Protein AF-A0A938HHA3-F1 (afdb_monomer_lite)

Radius of gyration: 19.37 Å; chains: 1; bounding box: 40×64×48 Å

Foldseek 3Di:
DVVVVVVVVVVVVVVVVPPPQDWDKDKWKADPNHTFDQDPQETEAALAKMKIKMKTALDQWKKKAKALDCQQQVCLVVQHQPPVLCQVVQEDDDDWQLVVLEDEHDDSNHIHIFGDDVVVDPTTRFHPDWDDDPRMIITMRIHQWYQYPVVRDIGGSVNDQGKMKMKIWDWDDDSVVSPTGTDDIRIHTYHYDD

Sequence (194 aa):
MILRTLYKIILSMLLLAHLAYGQSYHISFTQNGEVVKIENSVVRLKKEPFVIHVTLGSLDGVFVNCTFDSVVYNGALQRNLPDFQTTGWKVSVETEFNKDNELLIQDQESYCYWFYDPKDYDWHRFDANVYVSGSQVKASKTVRQFFDLILNETRPLQAINEPVYLTFFSISGSFKDESAKLAQVEAYRLIFED

Secondary structure (DSSP, 8-state):
-HHHHHHHHHHHHHHHTT----SEEEEEEEETTEEEPEETTEEEEESS-EEEEEEEES-SEEEEEEES-HHHHHHHHTT--TTGGGGGG-EEPPPGGGTT-EEEE--SS-EEEEE--TTT-S--SS-S--EEETTEEEEEEEESEEEETTTTEEEEGGG--SPEEEEEEEEES-TTTT--EEEEEEEEEEEEE-

Structure (mmCIF, N/CA/C/O backbone):
data_AF-A0A938HHA3-F1
#
_entry.id   AF-A0A938HHA3-F1
#
loop_
_atom_site.group_PDB
_atom_site.id
_atom_site.type_symbol
_atom_site.label_atom_id
_atom_site.label_alt_id
_atom_site.label_comp_id
_atom_site.label_asym_id
_atom_site.label_entity_id
_atom_site.label_seq_id
_atom_site.pdbx_PDB_ins_code
_atom_site.Cartn_x
_atom_site.Cartn_y
_atom_site.Cartn_z
_atom_site.occupancy
_atom_site.B_iso_or_equiv
_atom_site.auth_seq_id
_atom_site.auth_comp_id
_atom_site.auth_asym_id
_atom_site.auth_atom_id
_atom_site.pdbx_PDB_model_num
ATOM 1 N N . MET A 1 1 ? 5.779 -46.848 -32.520 1.00 60.25 1 MET A N 1
ATOM 2 C CA . MET A 1 1 ? 6.877 -45.865 -32.338 1.00 60.25 1 MET A CA 1
ATOM 3 C C . MET A 1 1 ? 6.366 -44.480 -31.922 1.00 60.25 1 MET A C 1
ATOM 5 O O . MET A 1 1 ? 6.928 -43.905 -31.005 1.00 60.25 1 MET A O 1
ATOM 9 N N . ILE A 1 2 ? 5.258 -44.001 -32.501 1.00 62.78 2 ILE A N 1
ATOM 10 C CA . ILE A 1 2 ? 4.660 -42.668 -32.265 1.00 62.78 2 ILE A CA 1
ATOM 11 C C . ILE A 1 2 ? 4.231 -42.417 -30.801 1.00 62.78 2 ILE A C 1
ATOM 13 O O . ILE A 1 2 ? 4.501 -41.351 -30.257 1.00 62.78 2 ILE A O 1
ATOM 17 N N . LEU A 1 3 ? 3.655 -43.415 -30.117 1.00 56.34 3 LEU A N 1
ATOM 18 C CA . LEU A 1 3 ? 3.149 -43.262 -28.741 1.00 56.34 3 LEU A CA 1
ATOM 19 C C . LEU A 1 3 ? 4.257 -43.006 -27.694 1.00 56.34 3 LEU A C 1
ATOM 21 O O . LEU A 1 3 ? 4.060 -42.258 -26.741 1.00 56.34 3 LEU A O 1
ATOM 25 N N . ARG A 1 4 ? 5.455 -43.575 -27.899 1.00 60.66 4 ARG A N 1
ATOM 26 C CA . ARG A 1 4 ? 6.628 -43.352 -27.030 1.00 60.66 4 ARG A CA 1
ATOM 27 C C . ARG A 1 4 ? 7.216 -41.952 -27.199 1.00 60.66 4 ARG A C 1
ATOM 29 O O . ARG A 1 4 ? 7.718 -41.389 -26.232 1.00 60.66 4 ARG A O 1
ATOM 36 N N . THR A 1 5 ? 7.156 -41.398 -28.407 1.00 66.19 5 THR A N 1
ATOM 37 C CA . THR A 1 5 ? 7.602 -40.029 -28.689 1.00 66.19 5 THR A CA 1
ATOM 38 C C . THR A 1 5 ? 6.618 -39.013 -28.108 1.00 66.19 5 THR A C 1
ATOM 40 O O . THR A 1 5 ? 7.045 -38.056 -27.472 1.00 66.19 5 THR A O 1
ATOM 43 N N . LEU A 1 6 ? 5.310 -39.276 -28.216 1.00 65.94 6 LEU A N 1
ATOM 44 C CA . LEU A 1 6 ? 4.256 -38.425 -27.654 1.00 65.94 6 LEU A CA 1
ATOM 45 C C . LEU A 1 6 ? 4.319 -38.355 -26.117 1.00 65.94 6 LEU A C 1
ATOM 47 O O . LEU A 1 6 ? 4.246 -37.269 -25.552 1.00 65.94 6 LEU A O 1
ATOM 51 N N . TYR A 1 7 ? 4.551 -39.488 -25.441 1.00 70.19 7 TYR A N 1
ATOM 52 C CA . TYR A 1 7 ? 4.715 -39.531 -23.981 1.00 70.19 7 TYR A CA 1
ATOM 53 C C . TYR A 1 7 ? 5.931 -38.724 -23.497 1.00 70.19 7 TYR A C 1
ATOM 55 O O . TYR A 1 7 ? 5.844 -38.009 -22.504 1.00 70.19 7 TYR A O 1
ATOM 63 N N . LYS A 1 8 ? 7.057 -38.782 -24.223 1.00 63.22 8 LYS A N 1
ATOM 64 C CA . LYS A 1 8 ? 8.257 -37.991 -23.900 1.00 63.22 8 LYS A CA 1
ATOM 65 C C . LYS A 1 8 ? 8.038 -36.489 -24.090 1.00 63.22 8 LYS A C 1
ATOM 67 O O . LYS A 1 8 ? 8.552 -35.711 -23.295 1.00 63.22 8 LYS A O 1
ATOM 72 N N . ILE A 1 9 ? 7.264 -36.093 -25.102 1.00 68.00 9 ILE A N 1
ATOM 73 C CA . ILE A 1 9 ? 6.896 -34.690 -25.343 1.00 68.00 9 ILE A CA 1
ATOM 74 C C . ILE A 1 9 ? 5.963 -34.180 -24.234 1.00 68.00 9 ILE A C 1
ATOM 76 O O . ILE A 1 9 ? 6.202 -33.109 -23.689 1.00 68.00 9 ILE A O 1
ATOM 80 N N . ILE A 1 10 ? 4.952 -34.961 -23.841 1.00 68.00 10 ILE A N 1
ATOM 81 C CA . ILE A 1 10 ? 4.033 -34.601 -22.748 1.00 68.00 10 ILE A CA 1
ATOM 82 C C . ILE A 1 10 ? 4.789 -34.488 -21.415 1.00 68.00 10 ILE A C 1
ATOM 84 O O . ILE A 1 10 ? 4.633 -33.496 -20.710 1.00 68.00 10 ILE A O 1
ATOM 88 N N . LEU A 1 11 ? 5.669 -35.445 -21.102 1.00 60.44 11 LEU A N 1
ATOM 89 C CA . LEU A 1 11 ? 6.498 -35.409 -19.892 1.00 60.44 11 LEU A CA 1
ATOM 90 C C . LEU A 1 11 ? 7.464 -34.208 -19.892 1.00 60.44 11 LEU A C 1
ATOM 92 O O . LEU A 1 11 ? 7.656 -33.576 -18.859 1.00 60.44 11 LEU A O 1
ATOM 96 N N . SER A 1 12 ? 8.016 -33.849 -21.057 1.00 59.06 12 SER A N 1
ATOM 97 C CA . SER A 1 12 ? 8.832 -32.644 -21.249 1.00 59.06 12 SER A CA 1
ATOM 98 C C . SER A 1 12 ? 8.034 -31.352 -21.037 1.00 59.06 12 SER A C 1
ATOM 100 O O . SER A 1 12 ? 8.548 -30.443 -20.390 1.00 59.06 12 SER A O 1
ATOM 102 N N . MET A 1 13 ? 6.791 -31.262 -21.520 1.00 59.28 13 MET A N 1
ATOM 103 C CA . MET A 1 13 ? 5.939 -30.086 -21.290 1.00 59.28 13 MET A CA 1
ATOM 104 C C . MET A 1 13 ? 5.481 -29.966 -19.828 1.00 59.28 13 MET A C 1
ATOM 106 O O . MET A 1 13 ? 5.428 -28.858 -19.301 1.00 59.28 13 MET A O 1
ATOM 110 N N . LEU A 1 14 ? 5.221 -31.087 -19.143 1.00 55.59 14 LEU A N 1
ATOM 111 C CA . LEU A 1 14 ? 4.906 -31.112 -17.706 1.00 55.59 14 LEU A CA 1
ATOM 112 C C . LEU A 1 14 ? 6.095 -30.683 -16.829 1.00 55.59 14 LEU A C 1
ATOM 114 O O . LEU A 1 14 ? 5.890 -30.023 -15.816 1.00 55.59 14 LEU A O 1
ATOM 118 N N . LEU A 1 15 ? 7.334 -30.985 -17.233 1.00 52.59 15 LEU A N 1
ATOM 119 C CA . LEU A 1 15 ? 8.547 -30.501 -16.557 1.00 52.59 15 LEU A CA 1
ATOM 120 C C . LEU A 1 15 ? 8.822 -29.004 -16.798 1.00 52.59 15 LEU A C 1
ATOM 122 O O . LEU A 1 15 ? 9.373 -28.350 -15.916 1.00 52.59 15 LEU A O 1
ATOM 126 N N . LEU A 1 16 ? 8.410 -28.441 -17.942 1.00 50.62 16 LEU A N 1
ATOM 127 C CA . LEU A 1 16 ? 8.510 -26.995 -18.205 1.00 50.62 16 LEU A CA 1
ATOM 128 C C . LEU A 1 16 ? 7.437 -26.165 -17.481 1.00 50.62 16 LEU A C 1
ATOM 130 O O . LEU A 1 16 ? 7.681 -25.000 -17.173 1.00 50.62 16 LEU A O 1
ATOM 134 N N . ALA A 1 17 ? 6.275 -26.746 -17.172 1.00 48.12 17 ALA A N 1
ATOM 135 C CA . ALA A 1 17 ? 5.188 -26.045 -16.483 1.00 48.12 17 ALA A CA 1
ATOM 136 C C . ALA A 1 17 ? 5.509 -25.688 -15.015 1.00 48.12 17 ALA A C 1
ATOM 138 O O . ALA A 1 17 ? 4.823 -24.859 -14.423 1.00 48.12 17 ALA A O 1
ATOM 139 N N . HIS A 1 18 ? 6.559 -26.275 -14.429 1.00 44.78 18 HIS A N 1
ATOM 140 C CA . HIS A 1 18 ? 6.919 -26.088 -13.020 1.00 44.78 18 HIS A CA 1
ATOM 141 C C . HIS A 1 18 ? 7.927 -24.958 -12.735 1.00 44.78 18 HIS A C 1
ATOM 143 O O . HIS A 1 18 ? 8.299 -24.780 -11.578 1.00 44.78 18 HIS A O 1
ATOM 149 N N . LEU A 1 19 ? 8.372 -24.181 -13.733 1.00 45.47 19 LEU A N 1
ATOM 150 C CA . LEU A 1 19 ? 9.483 -23.225 -13.547 1.00 45.47 19 LEU A CA 1
ATOM 151 C C . LEU A 1 19 ? 9.180 -21.758 -13.875 1.00 45.47 19 LEU A C 1
ATOM 153 O O . LEU A 1 19 ? 10.079 -20.926 -13.795 1.00 45.47 19 LEU A O 1
ATOM 157 N N . ALA A 1 20 ? 7.933 -21.398 -14.172 1.00 46.69 20 ALA A N 1
ATOM 158 C CA . ALA A 1 20 ? 7.552 -19.997 -14.348 1.00 46.69 20 ALA A CA 1
ATOM 159 C C . ALA A 1 20 ? 6.933 -19.412 -13.065 1.00 46.69 20 ALA A C 1
ATOM 161 O O . ALA A 1 20 ? 5.821 -18.891 -13.091 1.00 46.69 20 ALA A O 1
ATOM 162 N N . TYR A 1 21 ? 7.641 -19.483 -11.931 1.00 54.72 21 TYR A N 1
ATOM 163 C CA . TYR A 1 21 ? 7.341 -18.578 -10.817 1.00 54.72 21 TYR A CA 1
ATOM 164 C C . TYR A 1 21 ? 7.908 -17.203 -11.176 1.00 54.72 21 TYR A C 1
ATOM 166 O O . TYR A 1 21 ? 9.062 -16.894 -10.883 1.00 54.72 21 TYR A O 1
ATOM 174 N N . GLY A 1 22 ? 7.112 -16.410 -11.895 1.00 69.19 22 GLY A N 1
ATOM 175 C CA . GLY A 1 22 ? 7.417 -15.000 -12.125 1.00 69.19 22 GLY A CA 1
ATOM 176 C C . GLY A 1 22 ? 7.485 -14.235 -10.801 1.00 69.19 22 GLY A C 1
ATOM 177 O O . GLY A 1 22 ? 6.852 -14.625 -9.820 1.00 69.19 22 GLY A O 1
ATOM 178 N N . GLN A 1 23 ? 8.261 -13.152 -10.777 1.00 88.38 23 GLN A N 1
ATOM 179 C CA . GLN A 1 23 ? 8.261 -12.220 -9.653 1.00 88.38 23 GLN A CA 1
ATOM 180 C C . GLN A 1 23 ? 6.890 -11.550 -9.551 1.00 88.38 23 GLN A C 1
ATOM 182 O O . GLN A 1 23 ? 6.407 -10.979 -10.530 1.00 88.38 23 GLN A O 1
ATOM 187 N N . SER A 1 24 ? 6.263 -11.622 -8.382 1.00 94.69 24 SER A N 1
ATOM 188 C CA . SER A 1 24 ? 4.935 -11.046 -8.156 1.00 94.69 24 SER A CA 1
ATOM 189 C C . SER A 1 24 ? 4.705 -10.764 -6.683 1.00 94.69 24 SER A C 1
ATOM 191 O O . SER A 1 24 ? 5.343 -11.381 -5.830 1.00 94.69 24 SER A O 1
ATOM 193 N N . TYR A 1 25 ? 3.743 -9.908 -6.374 1.00 97.31 25 TYR A N 1
ATOM 194 C CA . TYR A 1 25 ? 3.193 -9.795 -5.029 1.00 97.31 25 TYR A CA 1
ATOM 195 C C . TYR A 1 25 ? 1.671 -9.969 -5.041 1.00 97.31 25 TYR A C 1
ATOM 197 O O . TYR A 1 25 ? 1.066 -10.126 -6.097 1.00 97.31 25 TYR A O 1
ATOM 205 N N . HIS A 1 26 ? 1.053 -10.001 -3.868 1.00 97.62 26 HIS A N 1
ATOM 206 C CA . HIS A 1 26 ? -0.396 -9.954 -3.726 1.00 97.62 26 HIS A CA 1
ATOM 207 C C . HIS A 1 26 ? -0.771 -9.235 -2.437 1.00 97.62 26 HIS A C 1
ATOM 209 O O . HIS A 1 26 ? -0.173 -9.512 -1.389 1.00 97.62 26 HIS A O 1
ATOM 215 N N . ILE A 1 27 ? -1.770 -8.356 -2.519 1.00 98.56 27 ILE A N 1
ATOM 216 C CA . ILE A 1 27 ? -2.317 -7.628 -1.379 1.00 98.56 27 ILE A CA 1
ATOM 217 C C . ILE A 1 27 ? -3.718 -8.138 -1.047 1.00 98.56 27 ILE A C 1
ATOM 219 O O . ILE A 1 27 ? -4.572 -8.305 -1.917 1.00 98.56 27 ILE A O 1
ATOM 223 N N . SER A 1 28 ? -3.970 -8.353 0.240 1.00 98.62 28 SER A N 1
ATOM 224 C CA . SER A 1 28 ? -5.313 -8.622 0.754 1.00 98.62 28 SER A CA 1
ATOM 225 C C . SER A 1 28 ? -5.518 -7.935 2.099 1.00 98.62 28 SER A C 1
ATOM 227 O O . SER A 1 28 ? -4.561 -7.506 2.740 1.00 98.62 28 SER A O 1
ATOM 229 N N . PHE A 1 29 ? -6.769 -7.803 2.524 1.00 98.81 29 PHE A N 1
ATOM 230 C CA . PHE A 1 29 ? -7.126 -7.073 3.733 1.00 98.81 29 PHE A CA 1
ATOM 231 C C . PHE A 1 29 ? -7.939 -7.976 4.651 1.00 98.81 29 PHE A C 1
ATOM 233 O O . PHE A 1 29 ? -8.795 -8.732 4.188 1.00 98.81 29 PHE A O 1
ATOM 240 N N . THR A 1 30 ? -7.702 -7.876 5.954 1.00 98.75 30 THR A N 1
ATOM 241 C CA . THR A 1 30 ? -8.593 -8.464 6.959 1.00 98.75 30 THR A CA 1
ATOM 242 C C . THR A 1 30 ? -8.963 -7.443 8.016 1.00 98.75 30 THR A C 1
ATOM 244 O O . THR A 1 30 ? -8.132 -6.617 8.395 1.00 98.75 30 THR A O 1
ATOM 247 N N . GLN A 1 31 ? -10.171 -7.545 8.554 1.00 98.19 31 GLN A N 1
ATOM 248 C CA . GLN A 1 31 ? -10.633 -6.744 9.681 1.00 98.19 31 GLN A CA 1
ATOM 249 C C . GLN A 1 31 ? -11.444 -7.645 10.609 1.00 98.19 31 GLN A C 1
ATOM 251 O O . GLN A 1 31 ? -12.235 -8.461 10.143 1.00 98.19 31 GLN A O 1
ATOM 256 N N . ASN A 1 32 ? -11.200 -7.559 11.920 1.00 96.50 32 ASN A N 1
ATOM 257 C CA . ASN A 1 32 ? -11.849 -8.416 12.923 1.00 96.50 32 ASN A CA 1
ATOM 258 C C . ASN A 1 32 ? -11.738 -9.931 12.637 1.00 96.50 32 ASN A C 1
ATOM 260 O O . ASN A 1 32 ? -12.629 -10.705 12.967 1.00 96.50 32 ASN A O 1
ATOM 264 N N . GLY A 1 33 ? -10.627 -10.356 12.025 1.00 96.25 33 GLY A N 1
ATOM 265 C CA . GLY A 1 33 ? -10.366 -11.757 11.676 1.00 96.25 33 GLY A CA 1
ATOM 266 C C . GLY A 1 33 ? -11.025 -12.239 10.378 1.00 96.25 33 GLY A C 1
ATOM 267 O O . GLY A 1 33 ? -10.769 -13.368 9.965 1.00 96.25 33 GLY A O 1
ATOM 268 N N . GLU A 1 34 ? -11.816 -11.402 9.707 1.00 97.94 34 GLU A N 1
ATOM 269 C CA . GLU A 1 34 ? -12.482 -11.737 8.447 1.00 97.94 34 GLU A CA 1
ATOM 270 C C . GLU A 1 34 ? -11.778 -11.097 7.250 1.00 97.94 34 GLU A C 1
ATOM 272 O O . GLU A 1 34 ? -11.216 -10.006 7.349 1.00 97.94 34 GLU A O 1
ATOM 277 N N . VAL A 1 35 ? -11.814 -11.775 6.099 1.00 98.19 35 VAL A N 1
ATOM 278 C CA . VAL A 1 35 ? -11.296 -11.235 4.835 1.00 98.19 35 VAL A CA 1
ATOM 279 C C . VAL A 1 35 ? -12.217 -10.126 4.343 1.00 98.19 35 VAL A C 1
ATOM 281 O O . VAL A 1 35 ? -13.412 -10.339 4.145 1.00 98.19 35 VAL A O 1
ATOM 284 N N . VAL A 1 36 ? -11.644 -8.953 4.087 1.00 98.44 36 VAL A N 1
ATOM 285 C CA . VAL A 1 36 ? -12.363 -7.817 3.514 1.00 98.44 36 VAL A CA 1
ATOM 286 C C . VAL A 1 36 ? -12.377 -7.965 1.998 1.00 98.44 36 VAL A C 1
ATOM 288 O O . VAL A 1 36 ? -11.338 -8.127 1.354 1.00 98.44 36 VAL A O 1
ATOM 291 N N . LYS A 1 37 ? -13.574 -7.918 1.414 1.00 97.81 37 LYS A N 1
ATOM 292 C CA . LYS A 1 37 ? -13.750 -8.040 -0.032 1.00 97.81 37 LYS A CA 1
ATOM 293 C C . LYS A 1 37 ? -13.240 -6.787 -0.744 1.00 97.81 37 LYS A C 1
ATOM 295 O O . LYS A 1 37 ? -13.511 -5.665 -0.325 1.00 97.81 37 LYS A O 1
ATOM 300 N N . ILE A 1 38 ? -12.560 -7.005 -1.864 1.00 98.19 38 ILE A N 1
ATOM 301 C CA . ILE A 1 38 ? -12.114 -5.951 -2.773 1.00 98.19 38 ILE A CA 1
ATOM 302 C C . ILE A 1 38 ? -13.052 -5.945 -3.981 1.00 98.19 38 ILE A C 1
ATOM 304 O O . ILE A 1 38 ? -13.157 -6.945 -4.693 1.00 98.19 38 ILE A O 1
ATOM 308 N N . GLU A 1 39 ? -13.736 -4.830 -4.223 1.00 97.62 39 GLU A N 1
ATOM 309 C CA . GLU A 1 39 ? -14.679 -4.681 -5.337 1.00 97.62 39 GLU A CA 1
ATOM 310 C C . GLU A 1 39 ? -14.290 -3.478 -6.189 1.00 97.62 39 GLU A C 1
ATOM 312 O O . GLU A 1 39 ? -14.330 -2.347 -5.717 1.00 97.62 39 GLU A O 1
ATOM 317 N N . ASN A 1 40 ? -13.913 -3.704 -7.452 1.00 95.81 40 ASN A N 1
ATOM 318 C CA . ASN A 1 40 ? -13.476 -2.638 -8.365 1.00 95.81 40 ASN A CA 1
ATOM 319 C C . ASN A 1 40 ? -12.405 -1.725 -7.732 1.00 95.81 40 ASN A C 1
ATOM 321 O O . ASN A 1 40 ? -12.538 -0.501 -7.748 1.00 95.81 40 ASN A O 1
ATOM 325 N N . SER A 1 41 ? -11.378 -2.329 -7.120 1.00 96.81 41 SER A N 1
ATOM 326 C CA . SER A 1 41 ? -10.316 -1.621 -6.386 1.00 96.81 41 SER A CA 1
ATOM 327 C C . SER A 1 41 ? -10.793 -0.802 -5.179 1.00 96.81 41 SER A C 1
ATOM 329 O O . SER A 1 41 ? -10.047 0.031 -4.675 1.00 96.81 41 SER A O 1
ATOM 331 N N . VAL A 1 42 ? -12.013 -1.018 -4.687 1.00 98.44 42 VAL A N 1
ATOM 332 C CA . VAL A 1 42 ? -12.522 -0.400 -3.459 1.00 98.44 42 VAL A CA 1
ATOM 333 C C . VAL A 1 42 ? -12.461 -1.406 -2.320 1.00 98.44 42 VAL A C 1
ATOM 335 O O . VAL A 1 42 ? -12.887 -2.552 -2.473 1.00 98.44 42 VAL A O 1
ATOM 338 N N . VAL A 1 43 ? -11.960 -0.952 -1.175 1.00 98.62 43 VAL A N 1
ATOM 339 C CA . VAL A 1 43 ? -11.929 -1.705 0.081 1.00 98.62 43 VAL A CA 1
ATOM 340 C C . VAL A 1 43 ? -12.729 -0.904 1.098 1.00 98.62 43 VAL A C 1
ATOM 342 O O . VAL A 1 43 ? -12.372 0.230 1.411 1.00 98.62 43 VAL A O 1
ATOM 345 N N . ARG A 1 44 ? -13.841 -1.464 1.575 1.00 98.56 44 ARG A N 1
ATOM 346 C CA . ARG A 1 44 ? -14.669 -0.834 2.610 1.00 98.56 44 ARG A CA 1
ATOM 347 C C . ARG A 1 44 ? -14.281 -1.410 3.960 1.00 98.56 44 ARG A C 1
ATOM 349 O O . ARG A 1 44 ? -14.316 -2.625 4.140 1.00 98.56 44 ARG A O 1
ATOM 356 N N . LEU A 1 45 ? -13.869 -0.540 4.867 1.00 98.44 45 LEU A N 1
ATOM 357 C CA . LEU A 1 45 ? -13.382 -0.881 6.195 1.00 98.44 45 LEU A CA 1
ATOM 358 C C . LEU A 1 45 ? -14.235 -0.146 7.217 1.00 98.44 45 LEU A C 1
ATOM 360 O O . LEU A 1 45 ? -14.593 1.009 7.007 1.00 98.44 45 LEU A O 1
ATOM 364 N N . LYS A 1 46 ? -14.501 -0.772 8.358 1.00 98.19 46 LYS A N 1
ATOM 365 C CA . LYS A 1 46 ? -14.954 -0.027 9.533 1.00 98.19 46 LYS A CA 1
ATOM 366 C C . LYS A 1 46 ? -13.846 0.906 10.003 1.00 98.19 46 LYS A C 1
ATOM 368 O O . LYS A 1 46 ? -12.665 0.621 9.773 1.00 98.19 46 LYS A O 1
ATOM 373 N N . LYS A 1 47 ? -14.196 1.960 10.737 1.00 97.81 47 LYS A N 1
ATOM 374 C CA . LYS A 1 47 ? -13.252 2.827 11.473 1.00 97.81 47 LYS A CA 1
ATOM 375 C C . LYS A 1 47 ? -12.627 2.120 12.690 1.00 97.81 47 LYS A C 1
ATOM 377 O O . LYS A 1 47 ? -12.635 2.619 13.815 1.00 97.81 47 LYS A O 1
ATOM 382 N N . GLU A 1 48 ? -12.069 0.941 12.453 1.00 97.81 48 GLU A N 1
ATOM 383 C CA . GLU A 1 48 ? -11.466 0.018 13.411 1.00 97.81 48 GLU A CA 1
ATOM 384 C C . GLU A 1 48 ? -10.157 -0.541 12.834 1.00 97.81 48 GLU A C 1
ATOM 386 O O . GLU A 1 48 ? -9.993 -0.565 11.609 1.00 97.81 48 GLU A O 1
ATOM 391 N N . PRO A 1 49 ? -9.226 -1.026 13.677 1.00 98.56 49 PRO A N 1
ATOM 392 C CA . PRO A 1 49 ? -7.974 -1.595 13.201 1.00 98.56 49 PRO A CA 1
ATOM 393 C C . PRO A 1 49 ? -8.167 -2.664 12.126 1.00 98.56 49 PRO A C 1
ATOM 395 O O . PRO A 1 49 ? -9.024 -3.539 12.249 1.00 98.56 49 PRO A O 1
ATOM 398 N N . PHE A 1 50 ? -7.334 -2.621 11.094 1.00 98.75 50 PHE A N 1
ATOM 399 C CA . PHE A 1 50 ? -7.330 -3.587 10.000 1.00 98.75 50 PHE A CA 1
ATOM 400 C C . PHE A 1 50 ? -5.906 -4.074 9.736 1.00 98.75 50 PHE A C 1
ATOM 402 O O . PHE A 1 50 ? -4.934 -3.530 10.259 1.00 98.75 50 PHE A O 1
ATOM 409 N N . VAL A 1 51 ? -5.778 -5.130 8.941 1.00 98.81 51 VAL A N 1
ATOM 410 C CA . VAL A 1 51 ? -4.487 -5.722 8.589 1.00 98.81 51 VAL A CA 1
ATOM 411 C C . VAL A 1 51 ? -4.369 -5.784 7.079 1.00 98.81 51 VAL A C 1
ATOM 413 O O . VAL A 1 51 ? -5.273 -6.280 6.402 1.00 98.81 51 VAL A O 1
ATOM 416 N N . ILE A 1 52 ? -3.242 -5.299 6.569 1.00 98.81 52 ILE A N 1
ATOM 417 C CA . ILE A 1 52 ? -2.836 -5.454 5.176 1.00 98.81 52 ILE A CA 1
ATOM 418 C C . ILE A 1 52 ? -1.921 -6.670 5.111 1.00 98.81 52 ILE A C 1
ATOM 420 O O . ILE A 1 52 ? -0.853 -6.679 5.717 1.00 98.81 52 ILE A O 1
ATOM 424 N N . HIS A 1 53 ? -2.326 -7.701 4.385 1.00 98.56 53 HIS A N 1
ATOM 425 C CA . HIS A 1 53 ? -1.498 -8.874 4.133 1.00 98.56 53 HIS A CA 1
ATOM 426 C C . HIS A 1 53 ? -0.765 -8.700 2.817 1.00 98.56 53 HIS A C 1
ATOM 428 O O . HIS A 1 53 ? -1.377 -8.377 1.798 1.00 98.56 53 HIS A O 1
ATOM 434 N N . VAL A 1 54 ? 0.534 -8.973 2.840 1.00 98.38 54 VAL A N 1
ATOM 435 C CA . VAL A 1 54 ? 1.420 -8.876 1.686 1.00 98.38 54 VAL A CA 1
ATOM 436 C C . VAL A 1 54 ? 2.064 -10.233 1.464 1.00 98.38 54 VAL A C 1
ATOM 438 O O . VAL A 1 54 ? 2.776 -10.757 2.321 1.00 98.38 54 VAL A O 1
ATOM 441 N N . THR A 1 55 ? 1.807 -10.821 0.301 1.00 97.69 55 THR A N 1
ATOM 442 C CA . THR A 1 55 ? 2.544 -12.000 -0.159 1.00 97.69 55 THR A CA 1
ATOM 443 C C . THR A 1 55 ? 3.554 -11.558 -1.201 1.00 97.69 5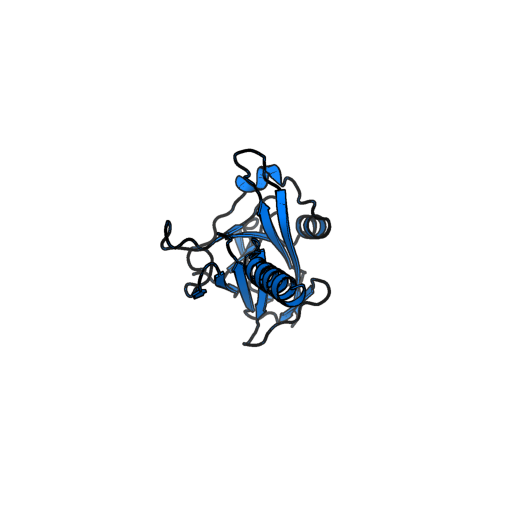5 THR A C 1
ATOM 445 O O . THR A 1 55 ? 3.152 -11.055 -2.242 1.00 97.69 55 THR A O 1
ATOM 448 N N . LEU A 1 56 ? 4.842 -11.761 -0.950 1.00 96.44 56 LEU A N 1
ATOM 449 C CA . LEU A 1 56 ? 5.917 -11.545 -1.915 1.00 96.44 56 LEU A CA 1
ATOM 450 C C . LEU A 1 56 ? 6.329 -12.900 -2.494 1.00 96.44 56 LEU A C 1
ATOM 452 O O . LEU A 1 56 ? 6.602 -13.841 -1.751 1.00 96.44 56 LEU A O 1
ATOM 456 N N . GLY A 1 57 ? 6.353 -13.021 -3.817 1.00 94.62 57 GLY A N 1
ATOM 457 C CA . GLY A 1 57 ? 6.828 -14.198 -4.538 1.00 94.62 57 GLY A CA 1
ATOM 458 C C . GLY A 1 57 ? 8.085 -13.853 -5.319 1.00 94.62 57 GLY A C 1
ATOM 459 O O . GLY A 1 57 ? 8.002 -13.179 -6.345 1.00 94.62 57 GLY A O 1
ATOM 460 N N . SER A 1 58 ? 9.241 -14.316 -4.839 1.00 90.94 58 SER A N 1
ATOM 461 C CA . SER A 1 58 ? 10.552 -14.049 -5.453 1.00 90.94 58 SER A CA 1
ATOM 462 C C . SER A 1 58 ? 10.866 -12.547 -5.628 1.00 90.94 58 SER A C 1
ATOM 464 O O . SER A 1 58 ? 11.596 -12.169 -6.546 1.00 90.94 58 SER A O 1
ATOM 466 N N . LEU A 1 59 ? 10.292 -11.702 -4.763 1.00 92.31 59 LEU A N 1
ATOM 467 C CA . LEU A 1 59 ? 10.533 -10.262 -4.653 1.00 92.31 59 LEU A CA 1
ATOM 468 C C . LEU A 1 59 ? 11.079 -9.953 -3.261 1.00 92.31 59 LEU A C 1
ATOM 470 O O . LEU A 1 59 ? 10.557 -10.481 -2.279 1.00 92.31 59 LEU A O 1
ATOM 474 N N . ASP A 1 60 ? 12.044 -9.041 -3.185 1.00 90.88 60 ASP A N 1
ATOM 475 C CA . ASP A 1 60 ? 12.585 -8.577 -1.901 1.00 90.88 60 ASP A CA 1
ATOM 476 C C . ASP A 1 60 ? 11.617 -7.611 -1.203 1.00 90.88 60 ASP A C 1
ATOM 478 O O . ASP A 1 60 ? 11.620 -7.490 0.019 1.00 90.88 60 ASP A O 1
ATOM 482 N N . GLY A 1 61 ? 10.753 -6.935 -1.966 1.00 94.06 61 GLY A N 1
ATOM 483 C CA . GLY A 1 61 ? 9.786 -5.985 -1.435 1.00 94.06 61 GLY A CA 1
ATOM 484 C C . GLY A 1 61 ? 8.875 -5.359 -2.486 1.00 94.06 61 GLY A C 1
ATOM 485 O O . GLY A 1 61 ? 8.865 -5.742 -3.659 1.00 94.06 61 GLY A O 1
ATOM 486 N N . VAL A 1 62 ? 8.086 -4.390 -2.032 1.00 96.31 62 VAL A N 1
ATOM 487 C CA . VAL A 1 62 ? 7.100 -3.649 -2.824 1.00 96.31 62 VAL A CA 1
ATOM 488 C C . VAL A 1 62 ? 7.128 -2.169 -2.439 1.00 96.31 62 VAL A C 1
ATOM 490 O O . VAL A 1 62 ? 7.266 -1.825 -1.263 1.00 96.31 62 VAL A O 1
ATOM 493 N N . PHE A 1 63 ? 7.014 -1.286 -3.430 1.00 97.06 63 PHE A N 1
ATOM 494 C CA . PHE A 1 63 ? 6.836 0.144 -3.195 1.00 97.06 63 PHE A CA 1
ATOM 495 C C . PHE A 1 63 ? 5.386 0.432 -2.834 1.00 97.06 63 PHE A C 1
ATOM 497 O O . PHE A 1 63 ? 4.476 -0.138 -3.437 1.00 97.06 63 PHE A O 1
ATOM 504 N N . VAL A 1 64 ? 5.181 1.332 -1.880 1.00 97.56 64 VAL A N 1
ATOM 505 C CA . VAL A 1 64 ? 3.867 1.694 -1.351 1.00 97.56 64 VAL A CA 1
ATOM 506 C C . VAL A 1 64 ? 3.730 3.206 -1.347 1.00 97.56 64 VAL A C 1
ATOM 508 O O . VAL A 1 64 ? 4.648 3.896 -0.927 1.00 97.56 64 VAL A O 1
ATOM 511 N N . ASN A 1 65 ? 2.597 3.726 -1.797 1.00 97.38 65 ASN A N 1
ATOM 512 C CA . ASN A 1 65 ? 2.193 5.107 -1.557 1.00 97.38 65 ASN A CA 1
ATOM 513 C C . ASN A 1 65 ? 0.803 5.095 -0.935 1.00 97.38 65 ASN A C 1
ATOM 515 O O . ASN A 1 65 ? -0.080 4.368 -1.395 1.00 97.38 65 ASN A O 1
ATOM 519 N N . CYS A 1 66 ? 0.623 5.880 0.116 1.00 97.75 66 CYS A N 1
ATOM 520 C CA . CYS A 1 66 ? -0.641 6.014 0.817 1.00 97.75 66 CYS A CA 1
ATOM 521 C C . CYS A 1 66 ? -0.912 7.498 1.033 1.00 97.75 66 CYS A C 1
ATOM 523 O O . CYS A 1 66 ? -0.087 8.202 1.609 1.00 97.75 66 CYS A O 1
ATOM 525 N N . THR A 1 67 ? -2.032 7.996 0.524 1.00 97.38 67 THR A N 1
ATOM 526 C CA . THR A 1 67 ? -2.315 9.434 0.493 1.00 97.38 67 THR A CA 1
ATOM 527 C C . THR A 1 67 ? -3.819 9.703 0.428 1.00 97.38 67 THR A C 1
ATOM 529 O O . THR A 1 67 ? -4.603 8.827 0.061 1.00 97.38 67 THR A O 1
ATOM 532 N N . PHE A 1 68 ? -4.241 10.920 0.764 1.00 97.06 68 PHE A N 1
ATOM 533 C CA . PHE A 1 68 ? -5.609 11.388 0.508 1.00 97.06 68 PHE A CA 1
ATOM 534 C C . PHE A 1 68 ? -5.797 11.880 -0.938 1.00 97.06 68 PHE A C 1
ATOM 536 O O . PHE A 1 68 ? -6.924 12.032 -1.407 1.00 97.06 68 PHE A O 1
ATOM 543 N N . ASP A 1 69 ? -4.706 12.086 -1.682 1.00 96.44 69 ASP A N 1
ATOM 544 C CA . ASP A 1 69 ? -4.756 12.543 -3.068 1.00 96.44 69 ASP A CA 1
ATOM 545 C C . ASP A 1 69 ? -4.863 11.381 -4.075 1.00 96.44 69 ASP A C 1
ATOM 547 O O . ASP A 1 69 ? -4.109 10.414 -4.059 1.00 96.44 69 ASP A O 1
ATOM 551 N N . SER A 1 70 ? -5.787 11.482 -5.028 1.00 96.88 70 SER A N 1
ATOM 552 C CA . SER A 1 70 ? -5.998 10.430 -6.026 1.00 96.88 70 SER A CA 1
ATOM 553 C C . SER A 1 70 ? -4.950 10.358 -7.151 1.00 96.88 70 SER A C 1
ATOM 555 O O . SER A 1 70 ? -5.021 9.425 -7.952 1.00 96.88 70 SER A O 1
ATOM 557 N N . VAL A 1 71 ? -4.003 11.300 -7.275 1.00 97.31 71 VAL A N 1
ATOM 558 C CA . VAL A 1 71 ? -3.077 11.386 -8.427 1.00 97.31 71 VAL A CA 1
ATOM 559 C C . VAL A 1 71 ? -2.264 10.105 -8.625 1.00 97.31 71 VAL A C 1
ATOM 561 O O . VAL A 1 71 ? -2.305 9.530 -9.716 1.00 97.31 71 VAL A O 1
ATOM 564 N N . VAL A 1 72 ? -1.573 9.616 -7.589 1.00 96.94 72 VAL A N 1
ATOM 565 C CA . VAL A 1 72 ? -0.742 8.399 -7.693 1.00 96.94 72 VAL A CA 1
ATOM 566 C C . VAL A 1 72 ? -1.611 7.179 -7.994 1.00 96.94 72 VAL A C 1
ATOM 568 O O . VAL A 1 72 ? -1.277 6.390 -8.874 1.00 96.94 72 VAL A O 1
ATOM 571 N N . TYR A 1 73 ? -2.771 7.068 -7.343 1.00 97.94 73 TYR A N 1
ATOM 572 C CA . TYR A 1 73 ? -3.748 6.002 -7.584 1.00 97.94 73 TYR A CA 1
ATOM 573 C C . TYR A 1 73 ? -4.269 5.989 -9.026 1.00 97.94 73 TYR A C 1
ATOM 575 O O . TYR A 1 73 ? -4.266 4.948 -9.682 1.00 97.94 73 TYR A O 1
ATOM 583 N N . ASN A 1 74 ? -4.670 7.141 -9.563 1.00 97.50 74 ASN A N 1
ATOM 584 C CA . ASN A 1 74 ? -5.149 7.248 -10.940 1.00 97.50 74 ASN A CA 1
ATOM 585 C C . ASN A 1 74 ? -4.027 6.944 -11.942 1.00 97.50 74 ASN A C 1
ATOM 587 O O . ASN A 1 74 ? -4.259 6.242 -12.929 1.00 97.50 74 ASN A O 1
ATOM 591 N N . GLY A 1 75 ? -2.808 7.416 -11.666 1.00 96.81 75 GLY A N 1
ATOM 592 C CA . GLY A 1 75 ? -1.617 7.067 -12.437 1.00 96.81 75 GLY A CA 1
ATOM 593 C C . GLY A 1 75 ? -1.349 5.562 -12.424 1.00 96.81 75 GLY A C 1
ATOM 594 O O . GLY A 1 75 ? -1.131 4.957 -13.471 1.00 96.81 75 GLY A O 1
ATOM 595 N N . ALA A 1 76 ? -1.466 4.920 -11.262 1.00 96.31 76 ALA A N 1
ATOM 596 C CA . ALA A 1 76 ? -1.296 3.481 -11.086 1.00 96.31 76 ALA A CA 1
ATOM 597 C C . ALA A 1 76 ? -2.303 2.667 -11.912 1.00 96.31 76 ALA A C 1
ATOM 599 O O . ALA A 1 76 ? -1.905 1.744 -12.629 1.00 96.31 76 ALA A O 1
ATOM 600 N N . LEU A 1 77 ? -3.586 3.052 -11.898 1.00 94.94 77 LEU A N 1
ATOM 601 C CA . LEU A 1 77 ? -4.627 2.429 -12.727 1.00 94.94 77 LEU A CA 1
ATOM 602 C C . LEU A 1 77 ? -4.321 2.523 -14.231 1.00 94.94 77 LEU A C 1
ATOM 604 O O . LEU A 1 77 ? -4.695 1.637 -14.997 1.00 94.94 77 LEU A O 1
ATOM 608 N N . GLN A 1 78 ? -3.613 3.572 -14.650 1.00 96.19 78 GLN A N 1
ATOM 609 C CA . GLN A 1 78 ? -3.176 3.786 -16.032 1.00 96.19 78 GLN A CA 1
ATOM 610 C C . GLN A 1 78 ? -1.758 3.262 -16.309 1.00 96.19 78 GLN A C 1
ATOM 612 O O . GLN A 1 78 ? -1.259 3.408 -17.424 1.00 96.19 78 GLN A O 1
ATOM 617 N N . ARG A 1 79 ? -1.101 2.651 -15.313 1.00 95.38 79 ARG A N 1
ATOM 618 C CA . ARG A 1 79 ? 0.314 2.238 -15.352 1.00 95.38 79 ARG A CA 1
ATOM 619 C C . ARG A 1 79 ? 1.275 3.376 -15.720 1.00 95.38 79 ARG A C 1
ATOM 621 O O . ARG A 1 79 ? 2.303 3.146 -16.354 1.00 95.38 79 ARG A O 1
ATOM 628 N N . ASN A 1 80 ? 0.943 4.590 -15.303 1.00 94.75 80 ASN A N 1
ATOM 629 C CA . ASN A 1 80 ? 1.705 5.809 -15.520 1.00 94.75 80 ASN A CA 1
ATOM 630 C C . ASN A 1 80 ? 1.859 6.555 -14.189 1.00 94.75 80 ASN A C 1
ATOM 632 O O . ASN A 1 80 ? 1.072 7.444 -13.867 1.00 94.75 80 ASN A O 1
ATOM 636 N N . LEU A 1 81 ? 2.836 6.134 -13.385 1.00 93.88 81 LEU A N 1
ATOM 637 C CA . LEU A 1 81 ? 3.121 6.763 -12.097 1.00 93.88 81 LEU A CA 1
ATOM 638 C C . LEU A 1 81 ? 3.870 8.091 -12.304 1.00 93.88 81 LEU A C 1
ATOM 640 O O . LEU A 1 81 ? 4.804 8.129 -13.114 1.00 93.88 81 LEU A O 1
ATOM 644 N N . PRO A 1 82 ? 3.497 9.163 -11.581 1.00 89.12 82 PRO A N 1
ATOM 645 C CA . PRO A 1 82 ? 4.194 10.441 -11.665 1.00 89.12 82 PRO A CA 1
ATOM 646 C C . PRO A 1 82 ? 5.652 10.286 -11.221 1.00 89.12 82 PRO A C 1
ATOM 648 O O . PRO A 1 82 ? 5.943 9.580 -10.256 1.00 89.12 82 PRO A O 1
ATOM 651 N N . ASP A 1 83 ? 6.567 10.921 -11.957 1.00 87.25 83 ASP A N 1
ATOM 652 C CA . ASP A 1 83 ? 8.010 10.938 -11.686 1.00 87.25 83 ASP A CA 1
ATOM 653 C C . ASP A 1 83 ? 8.657 9.564 -11.429 1.00 87.25 83 ASP A C 1
ATOM 655 O O . ASP A 1 83 ? 9.681 9.476 -10.745 1.00 87.25 83 ASP A O 1
ATOM 659 N N . PHE A 1 84 ? 8.099 8.493 -12.007 1.00 91.56 84 PHE A N 1
ATOM 660 C CA . PHE A 1 84 ? 8.464 7.102 -11.717 1.00 91.56 84 PHE A CA 1
ATOM 661 C C . PHE A 1 84 ? 9.977 6.836 -11.688 1.00 91.56 84 PHE A C 1
ATOM 663 O O . PHE A 1 84 ? 10.471 6.180 -10.778 1.00 91.56 84 PHE A O 1
ATOM 670 N N . GLN A 1 85 ? 10.743 7.370 -12.645 1.00 88.69 85 GLN A N 1
ATOM 671 C CA . GLN A 1 85 ? 12.193 7.123 -12.722 1.00 88.69 85 GLN A CA 1
ATOM 672 C C . GLN A 1 85 ? 12.978 7.676 -11.523 1.00 88.69 85 GLN A C 1
ATOM 674 O O . GLN A 1 85 ? 14.093 7.239 -11.254 1.00 88.69 85 GLN A O 1
ATOM 679 N N . THR A 1 86 ? 12.395 8.609 -10.772 1.00 87.50 86 THR A N 1
ATOM 680 C CA . THR A 1 86 ? 1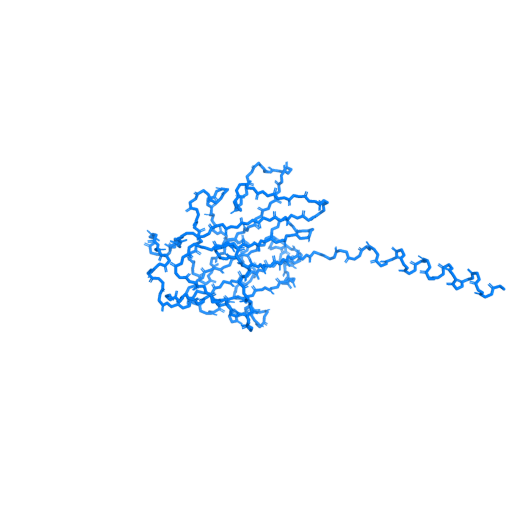3.021 9.211 -9.591 1.00 87.50 86 THR A CA 1
ATOM 681 C C . THR A 1 86 ? 12.554 8.593 -8.276 1.00 87.50 86 THR A C 1
ATOM 683 O O . THR A 1 86 ? 13.123 8.917 -7.235 1.00 87.50 86 THR A O 1
ATOM 686 N N . THR A 1 87 ? 11.580 7.674 -8.294 1.00 86.81 87 THR A N 1
ATOM 687 C CA . THR A 1 87 ? 10.981 7.100 -7.078 1.00 86.81 87 THR A CA 1
ATOM 688 C C . THR A 1 87 ? 12.011 6.463 -6.143 1.00 86.81 87 THR A C 1
ATOM 690 O O . THR A 1 87 ? 11.877 6.580 -4.927 1.00 86.81 87 THR A O 1
ATOM 693 N N . GLY A 1 88 ? 13.083 5.864 -6.674 1.00 81.50 88 GLY A N 1
ATOM 694 C CA . GLY A 1 88 ? 14.155 5.287 -5.853 1.00 81.50 88 GLY A CA 1
ATOM 695 C C . GLY A 1 88 ? 14.801 6.270 -4.862 1.00 81.50 88 GLY A C 1
ATOM 696 O O . GLY A 1 88 ? 15.295 5.841 -3.823 1.00 81.50 88 GLY A O 1
ATOM 697 N N . TRP A 1 89 ? 14.757 7.576 -5.140 1.00 82.31 89 TRP A N 1
ATOM 698 C CA . TRP A 1 89 ? 15.300 8.634 -4.276 1.00 82.31 89 TRP A CA 1
ATOM 699 C C . TRP A 1 89 ? 14.275 9.224 -3.302 1.00 82.31 89 TRP A C 1
ATOM 701 O O . TRP A 1 89 ? 14.647 10.005 -2.430 1.00 82.31 89 TRP A O 1
ATOM 711 N N . LYS A 1 90 ? 12.996 8.866 -3.446 1.00 84.31 90 LYS A N 1
ATOM 712 C CA . LYS A 1 90 ? 11.871 9.462 -2.714 1.00 84.31 90 LYS A CA 1
ATOM 713 C C . LYS A 1 90 ? 11.273 8.498 -1.678 1.00 84.31 90 LYS A C 1
ATOM 715 O O . LYS A 1 90 ? 10.076 8.526 -1.403 1.00 84.31 90 LYS A O 1
ATOM 720 N N . VAL A 1 91 ? 12.097 7.601 -1.128 1.00 84.81 91 VAL A N 1
ATOM 721 C CA . VAL A 1 91 ? 11.636 6.570 -0.188 1.00 84.81 91 VAL A CA 1
ATOM 722 C C . VAL A 1 91 ? 11.673 7.081 1.257 1.00 84.81 91 VAL A C 1
ATOM 724 O O . VAL A 1 91 ? 12.744 7.312 1.815 1.00 84.81 91 VAL A O 1
ATOM 727 N N . SER A 1 92 ? 10.503 7.226 1.877 1.00 83.62 92 SER A N 1
ATOM 7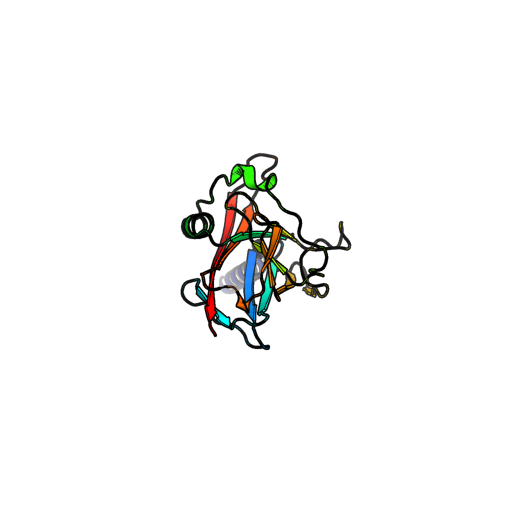28 C CA . SER A 1 92 ? 10.329 7.470 3.309 1.00 83.62 92 SER A CA 1
ATOM 729 C C . SER A 1 92 ? 10.591 6.206 4.131 1.00 83.62 92 SER A C 1
ATOM 731 O O . SER A 1 92 ? 10.381 5.074 3.684 1.00 83.62 92 SER A O 1
ATOM 733 N N . VAL A 1 93 ? 11.020 6.408 5.375 1.00 80.12 93 VAL A N 1
ATOM 734 C CA . VAL A 1 93 ? 11.373 5.336 6.306 1.00 80.12 93 VAL A CA 1
ATOM 735 C C . VAL A 1 93 ? 10.248 5.136 7.316 1.00 80.12 93 VAL A C 1
ATOM 737 O O . VAL A 1 93 ? 9.964 6.026 8.105 1.00 80.12 93 VAL A O 1
ATOM 740 N N . GLU A 1 94 ? 9.643 3.951 7.308 1.00 85.50 94 GLU A N 1
ATOM 741 C CA . GLU A 1 94 ? 8.742 3.494 8.372 1.00 85.50 94 GLU A CA 1
ATOM 742 C C . GLU A 1 94 ? 9.512 2.801 9.497 1.00 85.50 94 GLU A C 1
ATOM 744 O O . GLU A 1 94 ? 10.572 2.214 9.260 1.00 85.50 94 GLU A O 1
ATOM 749 N N . THR A 1 95 ? 8.960 2.793 10.709 1.00 85.62 95 THR A N 1
ATOM 750 C CA . THR A 1 95 ? 9.537 2.057 11.839 1.00 85.62 95 THR A CA 1
ATOM 751 C C . THR A 1 95 ? 9.688 0.565 11.521 1.00 85.62 95 THR A C 1
ATOM 753 O O . THR A 1 95 ? 8.863 -0.060 10.850 1.00 85.62 95 THR A O 1
ATOM 756 N N . GLU A 1 96 ? 10.782 -0.024 11.997 1.00 91.56 96 GLU A N 1
ATOM 757 C CA . GLU A 1 96 ? 11.004 -1.469 11.933 1.00 91.56 96 GLU A CA 1
ATOM 758 C C . GLU A 1 96 ? 9.903 -2.258 12.661 1.00 91.56 96 GLU A C 1
ATOM 760 O O . GLU A 1 96 ? 9.336 -1.813 13.662 1.00 91.56 96 GLU A O 1
ATOM 765 N N . PHE A 1 97 ? 9.612 -3.455 12.159 1.00 94.62 97 PHE A N 1
ATOM 766 C CA . PHE A 1 97 ? 8.645 -4.408 12.710 1.00 94.62 97 PHE A CA 1
ATOM 767 C C . PHE A 1 97 ? 7.221 -3.864 12.895 1.00 94.62 97 PHE A C 1
ATOM 769 O O . PHE A 1 97 ? 6.446 -4.433 13.666 1.00 94.62 97 PHE A O 1
ATOM 776 N N . ASN A 1 98 ? 6.894 -2.749 12.229 1.00 96.25 98 ASN A N 1
ATOM 777 C CA . ASN A 1 98 ? 5.627 -2.040 12.375 1.00 96.25 98 ASN A CA 1
ATOM 778 C C . ASN A 1 98 ? 5.258 -1.753 13.850 1.00 96.25 98 ASN A C 1
ATOM 780 O O . ASN A 1 98 ? 4.096 -1.863 14.240 1.00 96.25 98 ASN A O 1
ATOM 784 N N . LYS A 1 99 ? 6.247 -1.409 14.693 1.00 95.94 99 LYS A N 1
ATOM 785 C CA . LYS A 1 99 ? 6.065 -1.226 16.151 1.00 95.94 99 LYS A CA 1
ATOM 786 C C . LYS A 1 99 ? 4.942 -0.247 16.513 1.00 95.94 99 LYS A C 1
ATOM 788 O O . LYS A 1 99 ? 4.217 -0.484 17.479 1.00 95.94 99 LYS A O 1
ATOM 793 N N . ASP A 1 100 ? 4.762 0.792 15.705 1.00 96.12 100 ASP A N 1
ATOM 794 C CA . ASP A 1 100 ? 3.772 1.847 15.939 1.00 96.12 100 ASP A CA 1
ATOM 795 C C . ASP A 1 100 ? 2.371 1.496 15.400 1.00 96.12 100 ASP A C 1
ATOM 797 O O . ASP A 1 100 ? 1.402 2.198 15.684 1.00 96.12 100 ASP A O 1
ATOM 801 N N . ASN A 1 101 ? 2.227 0.368 14.686 1.00 97.31 101 ASN A N 1
ATOM 802 C CA . ASN A 1 101 ? 0.988 -0.071 14.029 1.00 97.31 101 ASN A CA 1
ATOM 803 C C . ASN A 1 101 ? 0.340 1.035 13.184 1.00 97.31 101 ASN A C 1
ATOM 805 O O . ASN A 1 101 ? -0.872 1.274 13.262 1.00 97.31 101 ASN A O 1
ATOM 809 N N . GLU A 1 102 ? 1.158 1.731 12.404 1.00 96.31 102 GLU A N 1
ATOM 810 C CA . GLU A 1 102 ? 0.741 2.876 11.609 1.00 96.31 102 GLU A CA 1
ATOM 811 C C . GLU A 1 102 ? 0.932 2.639 10.116 1.00 96.31 102 GLU A C 1
ATOM 813 O O . GLU A 1 102 ? 1.756 1.831 9.679 1.00 96.31 102 GLU A O 1
ATOM 818 N N . LEU A 1 103 ? 0.148 3.369 9.333 1.00 97.31 103 LEU A N 1
ATOM 819 C CA . LEU A 1 103 ? 0.352 3.526 7.904 1.00 97.31 103 LEU A CA 1
ATOM 820 C C . LEU A 1 103 ? 0.646 5.000 7.629 1.00 97.31 103 LEU A C 1
ATOM 822 O O . LEU A 1 103 ? -0.127 5.870 8.041 1.00 97.31 103 LEU A O 1
ATOM 826 N N . LEU A 1 104 ? 1.762 5.288 6.961 1.00 97.31 104 LEU A N 1
ATOM 827 C CA . LEU A 1 104 ? 2.127 6.670 6.664 1.00 97.31 104 LEU A CA 1
ATOM 828 C C . LEU A 1 104 ? 1.189 7.253 5.606 1.00 97.31 104 LEU A C 1
ATOM 830 O O . LEU A 1 104 ? 0.960 6.633 4.573 1.00 97.31 104 LEU A O 1
ATOM 834 N N . ILE A 1 105 ? 0.669 8.451 5.851 1.00 97.31 105 ILE A N 1
ATOM 835 C CA . ILE A 1 105 ? 0.065 9.299 4.826 1.00 97.31 105 ILE A CA 1
ATOM 836 C C . ILE A 1 105 ? 1.166 10.210 4.293 1.00 97.31 105 ILE A C 1
ATOM 838 O O . ILE A 1 105 ? 1.847 10.900 5.053 1.00 97.31 105 ILE A O 1
ATOM 842 N N . GLN A 1 106 ? 1.344 10.184 2.981 1.00 94.31 106 GLN A N 1
ATOM 843 C CA . GLN A 1 106 ? 2.436 10.823 2.264 1.00 94.31 106 GLN A CA 1
ATOM 844 C C . GLN A 1 106 ? 1.884 11.763 1.184 1.00 94.31 106 GLN A C 1
ATOM 846 O O . GLN A 1 106 ? 0.696 11.725 0.838 1.00 94.31 106 GLN A O 1
ATOM 851 N N . ASP A 1 107 ? 2.755 12.599 0.625 1.00 93.19 107 ASP A N 1
ATOM 852 C CA . ASP A 1 107 ? 2.446 13.335 -0.598 1.00 93.19 107 ASP A CA 1
ATOM 853 C C . ASP A 1 107 ? 2.504 12.420 -1.841 1.00 93.19 107 ASP A C 1
ATOM 855 O O . ASP A 1 107 ? 2.671 11.201 -1.757 1.00 93.19 107 ASP A O 1
ATOM 859 N N . GLN A 1 108 ? 2.319 13.013 -3.019 1.00 90.06 108 GLN A N 1
ATOM 860 C CA . GLN A 1 108 ? 2.318 12.293 -4.297 1.00 90.06 108 GLN A CA 1
ATOM 861 C C . GLN A 1 108 ? 3.727 11.889 -4.762 1.00 90.06 108 GLN A C 1
ATOM 863 O O . GLN A 1 108 ? 3.875 11.150 -5.737 1.00 90.06 108 GLN A O 1
ATOM 868 N N . GLU A 1 109 ? 4.762 12.408 -4.105 1.00 87.81 109 GLU A N 1
ATOM 869 C CA . GLU A 1 109 ? 6.152 12.232 -4.503 1.00 87.81 109 GLU A CA 1
ATOM 870 C C . GLU A 1 109 ? 6.870 11.194 -3.641 1.00 87.81 109 GLU A C 1
ATOM 872 O O . GLU A 1 109 ? 7.844 10.597 -4.094 1.00 87.81 109 GLU A O 1
ATOM 877 N N . SER A 1 110 ? 6.375 10.937 -2.437 1.00 91.31 110 SER A N 1
ATOM 878 C CA . SER A 1 110 ? 7.001 10.062 -1.456 1.00 91.31 110 SER A CA 1
ATOM 879 C C . SER A 1 110 ? 6.418 8.650 -1.482 1.00 91.31 110 SER A C 1
ATOM 881 O O . SER A 1 110 ? 5.220 8.445 -1.671 1.00 91.31 110 SER A O 1
ATOM 883 N N . TYR A 1 111 ? 7.275 7.658 -1.260 1.00 94.62 111 TYR A N 1
ATOM 884 C CA . TYR A 1 111 ? 6.905 6.243 -1.246 1.00 94.62 111 TYR A CA 1
ATOM 885 C C . TYR A 1 111 ? 7.534 5.549 -0.042 1.00 94.62 111 TYR A C 1
ATOM 887 O O . TYR A 1 111 ? 8.582 5.954 0.435 1.00 94.62 111 TYR A O 1
ATOM 895 N N . CYS A 1 112 ? 6.948 4.476 0.458 1.00 95.12 112 CYS A N 1
ATOM 896 C CA . CYS A 1 112 ? 7.622 3.525 1.336 1.00 95.12 112 CYS A CA 1
ATOM 897 C C . CYS A 1 112 ? 8.108 2.324 0.524 1.00 95.12 112 CYS A C 1
ATOM 899 O O . CYS A 1 112 ? 7.572 2.017 -0.541 1.00 95.12 112 CYS A O 1
ATOM 901 N N . TYR A 1 113 ? 9.107 1.611 1.041 1.00 94.75 113 TYR A N 1
ATOM 902 C CA . TYR A 1 113 ? 9.496 0.306 0.515 1.00 94.75 113 TYR A CA 1
ATOM 903 C C . TYR A 1 113 ? 9.311 -0.748 1.602 1.00 94.75 113 TYR A C 1
ATOM 905 O O . TYR A 1 113 ? 10.020 -0.748 2.613 1.00 94.75 113 TYR A O 1
ATOM 913 N N . TRP A 1 114 ? 8.319 -1.616 1.419 1.00 95.69 114 TRP A N 1
ATOM 914 C CA . TRP A 1 114 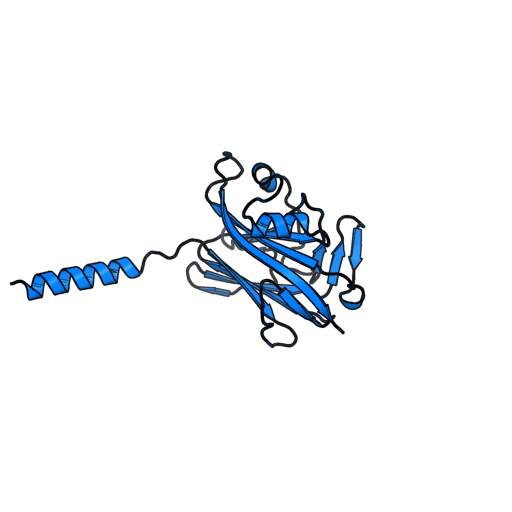? 8.033 -2.714 2.335 1.00 95.69 114 TRP A CA 1
ATOM 915 C C . TRP A 1 114 ? 8.741 -3.962 1.852 1.00 95.69 114 TRP A C 1
ATOM 917 O O . TRP A 1 114 ? 8.376 -4.534 0.827 1.00 95.69 114 TRP A O 1
ATOM 927 N N . PHE A 1 115 ? 9.762 -4.366 2.594 1.00 93.31 115 PHE A N 1
ATOM 928 C CA . PHE A 1 115 ? 10.677 -5.416 2.181 1.00 93.31 115 PHE A CA 1
ATOM 929 C C . PHE A 1 115 ? 10.894 -6.441 3.283 1.00 93.31 115 PHE A C 1
ATOM 931 O O . PHE A 1 115 ? 10.615 -6.177 4.455 1.00 93.31 115 PHE A O 1
ATOM 938 N N . TYR A 1 116 ? 11.404 -7.600 2.886 1.00 90.94 116 TYR A N 1
ATOM 939 C CA . TYR A 1 116 ? 11.863 -8.647 3.779 1.00 90.94 116 TYR A CA 1
ATOM 940 C C . TYR A 1 116 ? 13.111 -9.303 3.190 1.00 90.94 116 TYR A C 1
ATOM 942 O O . TYR A 1 116 ? 13.030 -9.989 2.173 1.00 90.94 116 TYR A O 1
ATOM 950 N N . ASP A 1 117 ? 14.250 -9.116 3.852 1.00 83.06 117 ASP A N 1
ATOM 951 C CA . ASP A 1 117 ? 15.507 -9.759 3.480 1.00 83.06 117 ASP A CA 1
ATOM 952 C C . ASP A 1 117 ? 16.260 -10.208 4.742 1.00 83.06 117 ASP A C 1
ATOM 954 O O . ASP A 1 117 ? 17.016 -9.429 5.318 1.00 83.06 117 ASP A O 1
ATOM 958 N N . PRO A 1 118 ? 16.063 -11.465 5.179 1.00 74.94 118 PRO A N 1
ATOM 959 C CA . PRO A 1 118 ? 16.646 -11.979 6.411 1.00 74.94 118 PRO A CA 1
ATOM 960 C C . PRO A 1 118 ? 18.135 -12.324 6.270 1.00 74.94 118 PRO A C 1
ATOM 962 O O . PRO A 1 118 ? 18.749 -12.747 7.249 1.00 74.94 118 PRO A O 1
ATOM 965 N N . LYS A 1 119 ? 18.710 -12.252 5.058 1.00 80.00 119 LYS A N 1
ATOM 966 C CA . LYS A 1 119 ? 20.138 -12.528 4.850 1.00 80.00 119 LYS A CA 1
ATOM 967 C C . LYS A 1 119 ? 20.973 -11.311 5.204 1.00 80.00 119 LYS A C 1
ATOM 969 O O . LYS A 1 119 ? 21.989 -11.462 5.879 1.00 80.00 119 LYS A O 1
ATOM 974 N N . ASP A 1 120 ? 20.519 -10.145 4.758 1.00 79.12 120 ASP A N 1
ATOM 975 C CA . ASP A 1 120 ? 21.253 -8.892 4.902 1.00 79.12 120 ASP A CA 1
ATOM 976 C C . ASP A 1 120 ? 20.717 -8.026 6.055 1.00 79.12 120 ASP A C 1
ATOM 978 O O . ASP A 1 120 ? 21.464 -7.213 6.606 1.00 79.12 120 ASP A O 1
ATOM 982 N N . TYR A 1 121 ? 19.462 -8.231 6.478 1.00 76.50 121 TYR A N 1
ATOM 983 C CA . TYR A 1 121 ? 18.820 -7.465 7.547 1.00 76.50 121 TYR A CA 1
ATOM 984 C C . TYR A 1 121 ? 18.092 -8.371 8.544 1.00 76.50 121 TYR A C 1
ATOM 986 O O . TYR A 1 121 ? 17.345 -9.273 8.180 1.00 76.50 121 TYR A O 1
ATOM 994 N N . ASP A 1 122 ? 18.244 -8.096 9.836 1.00 81.88 122 ASP A N 1
ATOM 995 C CA . ASP A 1 122 ? 17.430 -8.717 10.886 1.00 81.88 122 ASP A CA 1
ATOM 996 C C . ASP A 1 122 ? 16.089 -7.993 11.103 1.00 81.88 122 ASP A C 1
ATOM 998 O O . ASP A 1 122 ? 15.282 -8.431 11.921 1.00 81.88 122 ASP A O 1
ATOM 1002 N N . TRP A 1 123 ? 15.828 -6.923 10.342 1.00 84.88 123 TRP A N 1
ATOM 1003 C CA . TRP A 1 123 ? 14.651 -6.064 10.439 1.00 84.88 123 TRP A CA 1
ATOM 1004 C C . TRP A 1 123 ? 13.899 -5.912 9.109 1.00 84.88 123 TRP A C 1
ATOM 1006 O O . TRP A 1 123 ? 14.438 -6.117 8.023 1.00 84.88 123 TRP A O 1
ATOM 1016 N N . HIS A 1 124 ? 12.621 -5.534 9.197 1.00 91.12 124 HIS A N 1
ATOM 1017 C CA . HIS A 1 124 ? 11.736 -5.278 8.051 1.00 91.12 124 HIS A CA 1
ATOM 1018 C C . HIS A 1 124 ? 10.627 -4.271 8.399 1.00 91.12 124 HIS A C 1
ATOM 1020 O O . HIS A 1 124 ? 10.512 -3.846 9.546 1.00 91.12 124 HIS A O 1
ATOM 1026 N N . ARG A 1 125 ? 9.787 -3.887 7.423 1.00 92.75 125 ARG A N 1
ATOM 1027 C CA . ARG A 1 125 ? 8.685 -2.902 7.604 1.00 92.75 125 ARG A CA 1
ATOM 1028 C C . ARG A 1 125 ? 7.310 -3.505 7.935 1.00 92.75 125 ARG A C 1
ATOM 1030 O O . ARG A 1 125 ? 6.358 -2.777 8.216 1.00 92.75 125 ARG A O 1
ATOM 1037 N N . PHE A 1 126 ? 7.212 -4.830 7.892 1.00 96.19 126 PHE A N 1
ATOM 1038 C CA . PHE A 1 126 ? 6.027 -5.598 8.283 1.00 96.19 126 PHE A CA 1
ATOM 1039 C C . PHE A 1 126 ? 5.943 -5.800 9.798 1.00 96.19 126 PHE A C 1
ATOM 1041 O O . PHE A 1 126 ? 6.942 -5.600 10.481 1.00 96.19 126 PHE A O 1
ATOM 1048 N N . ASP A 1 127 ? 4.799 -6.261 10.304 1.00 97.06 127 ASP A N 1
ATOM 1049 C CA . ASP A 1 127 ? 4.648 -6.806 11.658 1.00 97.06 127 ASP A CA 1
ATOM 1050 C C . ASP A 1 127 ? 5.715 -7.876 11.928 1.00 97.06 127 ASP A C 1
ATOM 1052 O O . ASP A 1 127 ? 6.090 -8.620 11.024 1.00 97.06 127 ASP A O 1
ATOM 1056 N N . ALA A 1 128 ? 6.165 -7.997 13.181 1.00 93.88 128 ALA A N 1
ATOM 1057 C CA . ALA A 1 128 ? 7.273 -8.878 13.579 1.00 93.88 128 ALA A CA 1
ATOM 1058 C C . ALA A 1 128 ? 7.158 -10.342 13.104 1.00 93.88 128 ALA A C 1
ATOM 1060 O O . ALA A 1 128 ? 8.171 -11.008 12.902 1.00 93.88 128 ALA A O 1
ATOM 1061 N N . ASN A 1 129 ? 5.937 -10.856 12.934 1.00 93.06 129 ASN A N 1
ATOM 1062 C CA . ASN A 1 129 ? 5.714 -12.216 12.461 1.00 93.06 129 ASN A CA 1
ATOM 1063 C C . ASN A 1 129 ? 5.660 -12.249 10.931 1.00 93.06 129 ASN A C 1
ATOM 1065 O O . ASN A 1 129 ? 4.683 -11.814 10.323 1.00 93.06 129 ASN A O 1
ATOM 1069 N N . VAL A 1 130 ? 6.674 -12.857 10.322 1.00 94.00 130 VAL A N 1
ATOM 1070 C CA . VAL A 1 130 ? 6.729 -13.126 8.882 1.00 94.00 130 VAL A CA 1
ATOM 1071 C C . VAL A 1 130 ? 6.894 -14.624 8.655 1.00 94.00 130 VAL A C 1
ATOM 1073 O O . VAL A 1 130 ? 7.692 -15.285 9.319 1.00 94.00 130 VAL A O 1
ATOM 1076 N N . TYR A 1 131 ? 6.133 -15.176 7.712 1.00 94.81 131 TYR A N 1
ATOM 1077 C CA . TYR A 1 131 ? 6.217 -16.582 7.333 1.00 94.81 131 TYR A CA 1
ATOM 1078 C C . TYR A 1 131 ? 6.923 -16.738 5.987 1.00 94.81 131 TYR A C 1
ATOM 1080 O O . TYR A 1 131 ? 6.492 -16.176 4.981 1.00 94.81 131 TYR A O 1
ATOM 1088 N N . VAL A 1 132 ? 7.977 -17.552 5.957 1.00 93.31 132 VAL A N 1
ATOM 1089 C CA . VAL A 1 132 ? 8.782 -17.805 4.756 1.00 93.31 132 VAL A CA 1
ATOM 1090 C C . VAL A 1 132 ? 8.636 -19.263 4.336 1.00 93.31 132 VAL A C 1
ATOM 1092 O O . VAL A 1 132 ? 8.794 -20.175 5.149 1.00 93.31 132 VAL A O 1
ATOM 1095 N N . SER A 1 133 ? 8.352 -19.497 3.056 1.00 91.44 133 SER A N 1
ATOM 1096 C CA . SER A 1 133 ? 8.279 -20.834 2.464 1.00 91.44 133 SER A CA 1
ATOM 1097 C C . SER A 1 133 ? 8.852 -20.818 1.049 1.00 91.44 133 SER A C 1
ATOM 1099 O O . SER A 1 133 ? 8.254 -20.275 0.120 1.00 91.44 133 SER A O 1
ATOM 1101 N N . GLY A 1 134 ? 10.044 -21.394 0.875 1.00 89.50 134 GLY A N 1
ATOM 1102 C CA . GLY A 1 134 ? 10.776 -21.301 -0.390 1.00 89.50 134 GLY A CA 1
ATOM 1103 C C . GLY A 1 134 ? 11.118 -19.846 -0.727 1.00 89.50 134 GLY A C 1
ATOM 1104 O O . GLY A 1 134 ? 11.710 -19.153 0.093 1.00 89.50 134 GLY A O 1
ATOM 1105 N N . SER A 1 135 ? 10.738 -19.386 -1.922 1.00 89.62 135 SER A N 1
ATOM 1106 C CA . SER A 1 135 ? 10.887 -17.985 -2.348 1.00 89.62 135 SER A CA 1
ATOM 1107 C C . SER A 1 135 ? 9.672 -17.107 -2.028 1.00 89.62 135 SER A C 1
ATOM 1109 O O . SER A 1 135 ? 9.609 -15.961 -2.475 1.00 89.62 135 SER A O 1
ATOM 1111 N N . GLN A 1 136 ? 8.685 -17.639 -1.300 1.00 93.69 136 GLN A N 1
ATOM 1112 C CA . GLN A 1 136 ? 7.503 -16.893 -0.894 1.00 93.69 136 GLN A CA 1
ATOM 1113 C C . GLN A 1 136 ? 7.660 -16.364 0.530 1.00 93.69 136 GLN A C 1
ATOM 1115 O O . GLN A 1 136 ? 7.976 -17.114 1.456 1.00 93.69 136 GLN A O 1
ATOM 1120 N N . VAL A 1 137 ? 7.346 -15.086 0.700 1.00 95.25 137 VAL A N 1
ATOM 1121 C CA . VAL A 1 137 ? 7.233 -14.409 1.989 1.00 95.25 137 VAL A CA 1
ATOM 1122 C C . VAL A 1 137 ? 5.777 -14.005 2.177 1.00 95.25 137 VAL A C 1
ATOM 1124 O O . VAL A 1 137 ? 5.187 -13.378 1.301 1.00 95.25 137 VAL A O 1
ATOM 1127 N N . LYS A 1 138 ? 5.182 -14.368 3.309 1.00 96.94 138 LYS A N 1
ATOM 1128 C CA . LYS A 1 138 ? 3.866 -13.892 3.739 1.00 96.94 138 LYS A CA 1
ATOM 1129 C C . LYS A 1 138 ? 4.057 -13.033 4.973 1.00 96.94 138 LYS A C 1
ATOM 1131 O O . LYS A 1 138 ? 4.504 -13.529 6.007 1.00 96.94 138 LYS A O 1
ATOM 1136 N N . ALA A 1 139 ? 3.718 -11.766 4.847 1.00 97.31 139 ALA A N 1
ATOM 1137 C CA . ALA A 1 139 ? 3.873 -10.776 5.889 1.00 97.31 139 ALA A CA 1
ATOM 1138 C C . ALA A 1 139 ? 2.573 -9.987 6.067 1.00 97.31 139 ALA A C 1
ATOM 1140 O O . ALA A 1 139 ? 1.684 -10.022 5.212 1.00 97.31 139 ALA A O 1
ATOM 1141 N N . SER A 1 140 ? 2.462 -9.272 7.178 1.00 98.06 140 SER A N 1
ATOM 1142 C CA . SER A 1 140 ? 1.312 -8.423 7.470 1.00 98.06 140 SER A CA 1
ATOM 1143 C C . SER A 1 140 ? 1.752 -7.050 7.946 1.00 98.06 140 SER A C 1
ATOM 1145 O O . SER A 1 140 ? 2.870 -6.875 8.421 1.00 98.06 140 SER A O 1
ATOM 1147 N N . LYS A 1 141 ? 0.868 -6.066 7.824 1.00 98.00 141 LYS A N 1
ATOM 1148 C CA . LYS A 1 141 ? 1.004 -4.762 8.460 1.00 98.00 141 LYS A CA 1
ATOM 1149 C C . LYS A 1 141 ? -0.302 -4.438 9.166 1.00 98.00 141 LYS A C 1
ATOM 1151 O O . LYS A 1 141 ? -1.334 -4.235 8.52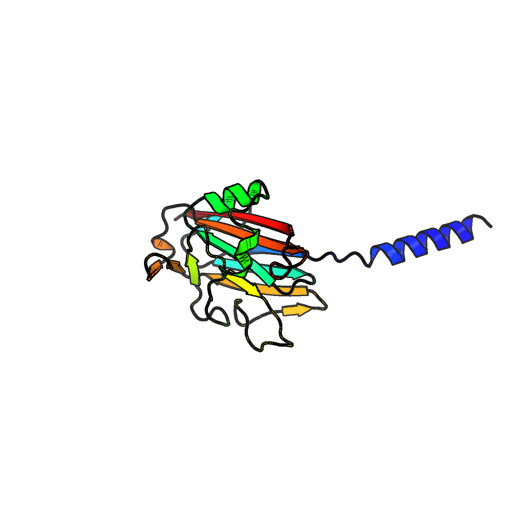1 1.00 98.00 141 LYS A O 1
ATOM 1156 N N . THR A 1 142 ? -0.262 -4.444 10.489 1.00 98.56 142 THR A N 1
ATOM 1157 C CA . THR A 1 142 ? -1.390 -4.070 11.338 1.00 98.56 142 THR A CA 1
ATOM 1158 C C . THR A 1 142 ? -1.499 -2.551 11.393 1.00 98.56 142 THR A C 1
ATOM 1160 O O . THR A 1 142 ? -0.549 -1.865 11.762 1.00 98.56 142 THR A O 1
ATOM 1163 N N . VAL A 1 143 ? -2.666 -2.015 11.043 1.00 98.56 143 VAL A N 1
ATOM 1164 C CA . VAL A 1 143 ? -2.924 -0.574 10.999 1.00 98.56 143 VAL A CA 1
ATOM 1165 C C . VAL A 1 143 ? -3.977 -0.228 12.043 1.00 98.56 143 VAL A C 1
ATOM 1167 O O . VAL A 1 143 ? -5.133 -0.642 11.950 1.00 98.56 143 VAL A O 1
ATOM 1170 N N . ARG A 1 144 ? -3.568 0.527 13.062 1.00 98.50 144 ARG A N 1
ATOM 1171 C CA . ARG A 1 144 ? -4.426 1.066 14.132 1.00 98.50 144 ARG A CA 1
ATOM 1172 C C . ARG A 1 144 ? -4.661 2.566 13.991 1.00 98.50 144 ARG A C 1
ATOM 1174 O O . ARG A 1 144 ? -5.617 3.084 14.563 1.00 98.50 144 ARG A O 1
ATOM 1181 N N . GLN A 1 145 ? -3.794 3.237 13.245 1.00 98.12 145 GLN A N 1
ATOM 1182 C CA . GLN A 1 145 ? -3.792 4.676 13.027 1.00 98.12 145 GLN A CA 1
ATOM 1183 C C . GLN A 1 145 ? -3.025 5.009 11.748 1.00 98.12 145 GLN A C 1
ATOM 1185 O O . GLN A 1 145 ? -2.280 4.182 11.219 1.00 98.12 145 GLN A O 1
ATOM 1190 N N . PHE A 1 146 ? -3.202 6.230 11.272 1.00 98.12 146 PHE A N 1
ATOM 1191 C CA . PHE A 1 146 ? -2.359 6.822 10.249 1.00 98.12 146 PHE A CA 1
ATOM 1192 C C . PHE A 1 146 ? -1.369 7.788 10.897 1.00 98.12 146 PHE A C 1
ATOM 1194 O O . PHE A 1 146 ? -1.678 8.389 11.928 1.00 98.12 146 PHE A O 1
ATOM 1201 N N . PHE A 1 147 ? -0.213 7.980 10.275 1.00 97.38 147 PHE A N 1
ATOM 1202 C CA . PHE A 1 147 ? 0.685 9.084 10.606 1.00 97.38 147 PHE A CA 1
ATOM 1203 C C . PHE A 1 147 ? 0.860 9.965 9.374 1.00 97.38 147 PHE A C 1
ATOM 1205 O O . PHE A 1 147 ? 1.352 9.511 8.344 1.00 97.38 147 PHE A O 1
ATOM 1212 N N . ASP A 1 148 ? 0.398 11.207 9.453 1.00 96.50 148 ASP A N 1
ATOM 1213 C CA . ASP A 1 148 ? 0.487 12.177 8.368 1.00 96.50 148 ASP A CA 1
ATOM 1214 C C . ASP A 1 148 ? 1.876 12.814 8.372 1.00 96.50 148 ASP A C 1
ATOM 1216 O O . ASP A 1 148 ? 2.203 13.584 9.272 1.00 96.50 148 ASP A O 1
ATOM 1220 N N . LEU A 1 149 ? 2.702 12.481 7.376 1.00 94.25 149 LEU A N 1
ATOM 1221 C CA . LEU A 1 149 ? 4.064 13.008 7.251 1.00 94.25 149 LEU A CA 1
ATOM 1222 C C . LEU A 1 149 ? 4.096 14.500 6.907 1.00 94.25 149 LEU A C 1
ATOM 1224 O O . LEU A 1 149 ? 5.078 15.172 7.216 1.00 94.25 149 LEU A O 1
ATOM 1228 N N . ILE A 1 150 ? 3.049 15.017 6.259 1.00 92.06 150 ILE A N 1
ATOM 1229 C CA . ILE A 1 150 ? 2.979 16.413 5.816 1.00 92.06 150 ILE A CA 1
ATOM 1230 C C . ILE A 1 150 ? 2.659 17.300 7.016 1.00 92.06 150 ILE A C 1
ATOM 1232 O O . ILE A 1 150 ? 3.301 18.332 7.221 1.00 92.06 150 ILE A O 1
ATOM 1236 N N . LEU A 1 151 ? 1.674 16.893 7.820 1.00 94.62 151 LEU A N 1
ATOM 1237 C CA . LEU A 1 151 ? 1.284 17.617 9.033 1.00 94.62 151 LEU A CA 1
ATOM 1238 C C . LEU A 1 151 ? 2.084 17.208 10.275 1.00 94.62 151 LEU A C 1
ATOM 1240 O O . LEU A 1 151 ? 2.031 17.910 11.285 1.00 94.62 151 LEU A O 1
ATOM 1244 N N . ASN A 1 152 ? 2.844 16.116 10.191 1.00 95.25 152 ASN A N 1
ATOM 1245 C CA . ASN A 1 152 ? 3.614 15.529 11.284 1.00 95.25 152 ASN A CA 1
ATOM 1246 C C . ASN A 1 152 ? 2.740 15.214 12.514 1.00 95.25 152 ASN A C 1
ATOM 1248 O O . ASN A 1 152 ? 3.040 15.623 13.639 1.00 95.25 152 ASN A O 1
ATOM 1252 N N . GLU A 1 153 ? 1.635 14.501 12.291 1.00 96.50 153 GLU A N 1
ATOM 1253 C CA . GLU A 1 153 ? 0.662 14.155 13.331 1.00 96.50 153 GLU A CA 1
ATOM 1254 C C . GLU A 1 153 ? 0.097 12.738 13.170 1.00 96.50 153 GLU A C 1
ATOM 1256 O O . GLU A 1 153 ? -0.050 12.213 12.066 1.00 96.50 153 GLU A O 1
ATOM 1261 N N . THR A 1 154 ? -0.304 12.133 14.287 1.00 97.44 154 THR A N 1
ATOM 1262 C CA . THR A 1 154 ? -1.070 10.884 14.277 1.00 97.44 154 THR A CA 1
ATOM 1263 C C . THR A 1 154 ? -2.545 11.175 14.021 1.00 97.44 154 THR A C 1
ATOM 1265 O O . THR A 1 154 ? -3.167 11.967 14.731 1.00 97.44 154 THR A O 1
ATOM 1268 N N . ARG A 1 155 ? -3.139 10.464 13.062 1.00 97.19 155 ARG A N 1
ATOM 1269 C CA . ARG A 1 155 ? -4.573 10.499 12.776 1.00 97.19 155 ARG A CA 1
ATOM 1270 C C . ARG A 1 155 ? -5.228 9.164 13.134 1.00 97.19 155 ARG A C 1
ATOM 1272 O O . ARG A 1 155 ? -4.921 8.145 12.510 1.00 97.19 155 ARG A O 1
ATOM 1279 N N . PRO A 1 156 ? -6.146 9.131 14.114 1.00 97.56 156 PRO A N 1
ATOM 1280 C CA . PRO A 1 156 ? -6.866 7.907 14.441 1.00 97.56 156 PRO A CA 1
ATOM 1281 C C . PRO A 1 156 ? -7.813 7.518 13.299 1.00 97.56 156 PRO A C 1
ATOM 1283 O O . PRO A 1 156 ? -8.350 8.385 12.609 1.00 97.56 156 PRO A O 1
ATOM 1286 N N . LEU A 1 157 ? -8.083 6.218 13.135 1.00 97.62 157 LEU A N 1
ATOM 1287 C CA . LEU A 1 157 ? -8.992 5.710 12.093 1.00 97.62 157 LEU A CA 1
ATOM 1288 C C . LEU A 1 157 ? -10.393 6.337 12.178 1.00 97.62 157 LEU A C 1
ATOM 1290 O O . LEU A 1 157 ? -11.037 6.562 11.159 1.00 97.62 157 LEU A O 1
ATOM 1294 N N . GLN A 1 158 ? -10.841 6.684 13.387 1.00 96.94 158 GLN A N 1
ATOM 1295 C CA . GLN A 1 158 ? -12.139 7.320 13.631 1.00 96.94 158 GLN A CA 1
ATOM 1296 C C . GLN A 1 158 ? -12.236 8.744 13.066 1.00 96.94 158 GLN A C 1
ATOM 1298 O O . GLN A 1 158 ? -13.340 9.221 12.810 1.00 96.94 158 GLN A O 1
ATOM 1303 N N . ALA A 1 159 ? -11.103 9.420 12.863 1.00 95.69 159 ALA A N 1
ATOM 1304 C CA . ALA A 1 159 ? -11.058 10.768 12.300 1.00 95.69 159 ALA A CA 1
ATOM 1305 C C . ALA A 1 159 ? -11.050 10.782 10.762 1.00 95.69 159 ALA A C 1
ATOM 1307 O O . ALA A 1 159 ? -11.157 11.852 10.163 1.00 95.69 159 ALA A O 1
ATOM 1308 N N . ILE A 1 160 ? -10.930 9.620 10.113 1.00 96.31 160 ILE A N 1
ATOM 1309 C CA . ILE A 1 160 ? -10.858 9.525 8.655 1.00 96.31 160 ILE A CA 1
ATOM 1310 C C . ILE A 1 160 ? -12.268 9.585 8.069 1.00 96.31 160 ILE A C 1
ATOM 1312 O O . ILE A 1 160 ? -13.061 8.661 8.234 1.00 96.31 160 ILE A O 1
ATOM 1316 N N . ASN A 1 161 ? -12.577 10.686 7.384 1.00 95.38 161 ASN A N 1
ATOM 1317 C CA . ASN A 1 161 ? -13.895 10.940 6.784 1.00 95.38 161 ASN A CA 1
ATOM 1318 C C . ASN A 1 161 ? -13.849 11.066 5.255 1.00 95.38 161 ASN A C 1
ATOM 1320 O O . ASN A 1 161 ? -14.853 11.382 4.620 1.00 95.38 161 ASN A O 1
ATOM 1324 N N . GLU A 1 162 ? -12.688 10.815 4.663 1.00 96.06 162 GLU A N 1
ATOM 1325 C CA . GLU A 1 162 ? -12.453 10.862 3.226 1.00 96.06 162 GLU A CA 1
ATOM 1326 C C . GLU A 1 162 ? -11.722 9.591 2.767 1.00 96.06 162 GLU A C 1
ATOM 1328 O O . GLU A 1 162 ? -11.140 8.882 3.596 1.00 96.06 162 GLU A O 1
ATOM 1333 N N . PRO A 1 163 ? -11.778 9.246 1.469 1.00 97.88 163 PRO A N 1
ATOM 1334 C CA . PRO A 1 163 ? -11.083 8.074 0.965 1.00 97.88 163 PRO A CA 1
ATOM 1335 C C . PRO A 1 163 ? -9.566 8.187 1.129 1.00 97.88 163 PRO A C 1
ATOM 1337 O O . PRO A 1 163 ? -8.981 9.226 0.836 1.00 97.88 163 PRO A O 1
ATOM 1340 N N . VAL A 1 164 ? -8.932 7.078 1.504 1.00 98.44 164 VAL A N 1
ATOM 1341 C CA . VAL A 1 164 ? -7.472 6.932 1.458 1.00 98.44 164 VAL A CA 1
ATOM 1342 C C . VAL A 1 164 ? -7.112 6.120 0.223 1.00 98.44 164 VAL A C 1
ATOM 1344 O O . VAL A 1 164 ? -7.661 5.042 -0.011 1.00 98.44 164 VAL A O 1
ATOM 1347 N N . TYR A 1 165 ? -6.190 6.627 -0.578 1.00 98.62 165 TYR A N 1
ATOM 1348 C CA . TYR A 1 165 ? -5.688 5.966 -1.769 1.00 98.62 165 TYR A CA 1
ATOM 1349 C C . TYR A 1 165 ? -4.382 5.257 -1.444 1.00 98.62 165 TYR A C 1
ATOM 1351 O O . TYR A 1 165 ? -3.420 5.881 -1.006 1.00 98.62 165 TYR A O 1
ATOM 1359 N N . LEU A 1 166 ? -4.357 3.948 -1.667 1.00 98.56 166 LEU A N 1
ATOM 1360 C CA . LEU A 1 166 ? -3.237 3.077 -1.354 1.00 98.56 166 LEU A CA 1
ATOM 1361 C C . LEU A 1 166 ? -2.772 2.373 -2.629 1.00 98.56 166 LEU A C 1
ATOM 1363 O O . LEU A 1 166 ? -3.509 1.588 -3.225 1.00 98.56 166 LEU A O 1
ATOM 1367 N N . THR A 1 167 ? -1.551 2.661 -3.051 1.00 98.44 167 THR A N 1
ATOM 1368 C CA . THR A 1 167 ? -0.945 2.141 -4.277 1.00 98.44 167 THR A CA 1
ATOM 1369 C C . THR A 1 167 ? 0.260 1.288 -3.937 1.00 98.44 167 THR A C 1
ATOM 1371 O O . THR A 1 167 ? 1.131 1.711 -3.185 1.00 98.44 167 THR A O 1
ATOM 1374 N N . PHE A 1 168 ? 0.334 0.116 -4.551 1.00 98.31 168 PHE A N 1
ATOM 1375 C CA . PHE A 1 168 ? 1.461 -0.796 -4.509 1.00 98.31 168 PHE A CA 1
ATOM 1376 C C . PHE A 1 168 ? 2.039 -0.954 -5.905 1.00 98.31 168 PHE A C 1
ATOM 1378 O O . PHE A 1 168 ? 1.297 -1.057 -6.889 1.00 98.31 168 PHE A O 1
ATOM 1385 N N . PHE A 1 169 ? 3.361 -1.033 -6.006 1.00 97.44 169 PHE A N 1
ATOM 1386 C CA . PHE A 1 169 ? 3.992 -1.472 -7.240 1.00 97.44 169 PHE A CA 1
ATOM 1387 C C . PHE A 1 169 ? 5.340 -2.152 -7.030 1.00 97.44 169 PHE A C 1
ATOM 1389 O O . PHE A 1 169 ? 6.060 -1.914 -6.063 1.00 97.44 169 PHE A O 1
ATOM 1396 N N . SER A 1 170 ? 5.693 -2.998 -7.990 1.00 96.44 170 SER A N 1
ATOM 1397 C CA . SER A 1 170 ? 7.024 -3.575 -8.128 1.00 96.44 170 SER A CA 1
ATOM 1398 C C . SER A 1 170 ? 7.641 -3.142 -9.451 1.00 96.44 170 SER A C 1
ATOM 1400 O O . SER A 1 170 ? 6.952 -2.700 -10.379 1.00 96.44 170 SER A O 1
ATOM 1402 N N . ILE A 1 171 ? 8.957 -3.283 -9.542 1.00 95.12 171 ILE A N 1
ATOM 1403 C CA . ILE A 1 171 ? 9.716 -2.944 -10.739 1.00 95.12 171 ILE A CA 1
ATOM 1404 C C . ILE A 1 171 ? 10.451 -4.169 -11.273 1.00 95.12 171 ILE A C 1
ATOM 1406 O O . ILE A 1 171 ? 10.770 -5.096 -10.534 1.00 95.12 171 ILE A O 1
ATOM 1410 N N . SER A 1 172 ? 10.751 -4.134 -12.562 1.00 93.31 172 SER A N 1
ATOM 1411 C CA . SER A 1 172 ? 11.846 -4.889 -13.171 1.00 93.31 172 SER A CA 1
ATOM 1412 C C . SER A 1 172 ? 12.971 -3.919 -13.527 1.00 93.31 172 SER A C 1
ATOM 1414 O O . SER A 1 172 ? 12.679 -2.766 -13.851 1.00 93.31 172 SER A O 1
ATOM 1416 N N . GLY A 1 173 ? 14.222 -4.377 -13.536 1.00 92.19 173 GLY A N 1
ATOM 1417 C CA . GLY A 1 173 ? 15.378 -3.494 -13.731 1.00 92.19 173 GLY A CA 1
ATOM 1418 C C . GLY A 1 173 ? 15.746 -2.760 -12.441 1.00 92.19 173 GLY A C 1
ATOM 1419 O O . GLY A 1 173 ? 15.503 -3.272 -11.349 1.00 92.19 173 GLY A O 1
ATOM 1420 N N . SER A 1 174 ? 16.337 -1.572 -12.553 1.00 90.38 174 SER A N 1
ATOM 1421 C CA . SER A 1 174 ? 16.784 -0.781 -11.405 1.00 90.38 174 SER A CA 1
ATOM 1422 C C . SER A 1 174 ? 16.615 0.717 -11.641 1.00 90.38 174 SER A C 1
ATOM 1424 O O . SER A 1 174 ? 16.772 1.215 -12.752 1.00 90.38 174 SER A O 1
ATOM 1426 N N . PHE A 1 175 ? 16.303 1.463 -10.577 1.00 91.56 175 PHE A N 1
ATOM 1427 C CA . PHE A 1 175 ? 16.320 2.929 -10.630 1.00 91.56 175 PHE A CA 1
ATOM 1428 C C . PHE A 1 175 ? 17.748 3.478 -10.732 1.00 91.56 175 PHE A C 1
ATOM 1430 O O . PHE A 1 175 ? 17.953 4.571 -11.246 1.00 91.56 175 PHE A O 1
ATOM 1437 N N . LYS A 1 176 ? 18.752 2.719 -10.269 1.00 89.12 176 LYS A N 1
ATOM 1438 C CA . LYS A 1 176 ? 20.158 3.150 -10.267 1.00 89.12 176 LYS A CA 1
ATOM 1439 C C . LYS A 1 176 ? 20.754 3.244 -11.673 1.00 89.12 176 LYS A C 1
ATOM 1441 O O . LYS A 1 176 ? 21.642 4.059 -11.893 1.00 89.12 176 LYS A O 1
ATOM 1446 N N . ASP A 1 177 ? 20.317 2.383 -12.586 1.00 91.69 177 ASP A N 1
ATOM 1447 C CA . ASP A 1 177 ? 20.797 2.323 -13.971 1.00 91.69 177 ASP A CA 1
ATOM 1448 C C . ASP A 1 177 ? 19.738 2.784 -14.986 1.00 91.69 177 ASP A C 1
ATOM 1450 O O . ASP A 1 177 ? 19.882 2.527 -16.179 1.00 91.69 177 ASP A O 1
ATOM 1454 N N . GLU A 1 178 ? 18.678 3.446 -14.505 1.00 89.00 178 GLU A N 1
ATOM 1455 C CA . GLU A 1 178 ? 17.570 3.982 -15.311 1.00 89.00 178 GLU A CA 1
ATOM 1456 C C . GLU A 1 178 ? 16.841 2.921 -16.164 1.00 89.00 178 GLU A C 1
ATOM 1458 O O . GLU A 1 178 ? 16.100 3.242 -17.095 1.00 89.00 178 GLU A O 1
ATOM 1463 N N . SER A 1 179 ? 17.009 1.631 -15.846 1.00 93.75 179 SER A N 1
ATOM 1464 C CA . SER A 1 179 ? 16.332 0.527 -16.539 1.00 93.75 179 SER A CA 1
ATOM 1465 C C . SER A 1 179 ? 14.982 0.159 -15.921 1.00 93.75 179 SER A C 1
ATOM 1467 O O . SER A 1 179 ? 14.278 -0.705 -16.459 1.00 93.75 179 SER A O 1
ATOM 1469 N N . ALA A 1 180 ? 14.622 0.797 -14.801 1.00 94.19 180 ALA A N 1
ATOM 1470 C CA . ALA A 1 180 ? 13.398 0.534 -14.064 1.00 94.19 180 ALA A CA 1
ATOM 1471 C C . ALA A 1 180 ? 12.168 0.613 -14.971 1.00 94.19 180 ALA A C 1
ATOM 1473 O O . ALA A 1 180 ? 11.920 1.596 -15.678 1.00 94.19 180 ALA A O 1
ATOM 1474 N N . LYS A 1 181 ? 11.355 -0.438 -14.902 1.00 94.25 181 LYS A N 1
ATOM 1475 C CA . LYS A 1 181 ? 10.045 -0.528 -15.545 1.00 94.25 181 LYS A CA 1
ATOM 1476 C C . LYS A 1 181 ? 9.039 -1.069 -14.556 1.00 94.25 181 LYS A C 1
ATOM 1478 O O . LYS A 1 181 ? 9.343 -1.983 -13.795 1.00 94.25 181 LYS A O 1
ATOM 1483 N N . LEU A 1 182 ? 7.829 -0.535 -14.617 1.00 95.00 182 LEU A N 1
ATOM 1484 C CA . LEU A 1 182 ? 6.717 -0.979 -13.795 1.00 95.00 182 LEU A CA 1
ATOM 1485 C C . LEU A 1 182 ? 6.355 -2.432 -14.135 1.00 95.00 182 LEU A C 1
ATOM 1487 O O . LEU A 1 182 ? 5.902 -2.711 -15.250 1.00 95.00 182 LEU A O 1
ATOM 1491 N N . ALA A 1 183 ? 6.554 -3.349 -13.187 1.00 95.31 183 ALA A N 1
ATOM 1492 C CA . ALA A 1 183 ? 6.280 -4.771 -13.370 1.00 95.31 183 ALA A CA 1
ATOM 1493 C C . ALA A 1 183 ? 4.822 -5.076 -13.003 1.00 95.31 183 ALA A C 1
ATOM 1495 O O . ALA A 1 183 ? 3.987 -5.296 -13.886 1.00 95.31 183 ALA A O 1
ATOM 1496 N N . GLN A 1 184 ? 4.482 -4.975 -11.720 1.00 96.19 184 GLN A N 1
ATOM 1497 C CA . GLN A 1 184 ? 3.132 -5.191 -11.200 1.00 96.19 184 GLN A CA 1
ATOM 1498 C C . GLN A 1 184 ? 2.635 -3.957 -10.447 1.00 96.19 184 GLN A C 1
ATOM 1500 O O . GLN A 1 184 ? 3.416 -3.268 -9.796 1.00 96.19 184 GLN A O 1
ATOM 1505 N N . VAL A 1 185 ? 1.329 -3.698 -10.522 1.00 97.31 185 VAL A N 1
ATOM 1506 C CA . VAL A 1 185 ? 0.650 -2.591 -9.839 1.00 97.31 185 VAL A CA 1
ATOM 1507 C C . VAL A 1 185 ? -0.647 -3.105 -9.242 1.00 97.31 185 VAL A C 1
ATOM 1509 O O . VAL A 1 185 ? -1.402 -3.790 -9.933 1.00 97.31 185 VAL A O 1
ATOM 1512 N N . GLU A 1 186 ? -0.923 -2.720 -8.006 1.00 98.00 186 GLU A N 1
ATOM 1513 C CA . GLU A 1 186 ? -2.214 -2.887 -7.351 1.00 98.00 186 GLU A CA 1
ATOM 1514 C C . GLU A 1 186 ? -2.570 -1.563 -6.678 1.00 98.00 186 GLU A C 1
ATOM 1516 O O . GLU A 1 186 ? -1.743 -0.971 -5.994 1.00 98.00 186 GLU A O 1
ATOM 1521 N N . ALA A 1 187 ? -3.785 -1.066 -6.888 1.00 98.19 187 ALA A N 1
ATOM 1522 C CA . ALA A 1 187 ? -4.218 0.211 -6.336 1.00 98.19 187 ALA A CA 1
ATOM 1523 C C . ALA A 1 187 ? -5.603 0.060 -5.712 1.00 98.19 187 ALA A C 1
ATOM 1525 O O . ALA A 1 187 ? -6.498 -0.556 -6.302 1.00 98.19 187 ALA A O 1
ATOM 1526 N N . TYR A 1 188 ? -5.766 0.634 -4.525 1.00 98.69 188 TYR A N 1
ATOM 1527 C CA . TYR A 1 188 ? -6.924 0.476 -3.663 1.00 98.69 188 TYR A CA 1
ATOM 1528 C C . TYR A 1 188 ? -7.420 1.835 -3.180 1.00 98.69 188 TYR A C 1
ATOM 1530 O O . TYR A 1 188 ? -6.647 2.663 -2.709 1.00 98.69 188 TYR A O 1
ATOM 1538 N N . ARG A 1 189 ? -8.729 2.054 -3.269 1.00 98.69 189 ARG A N 1
ATOM 1539 C CA . ARG A 1 189 ? -9.417 3.158 -2.606 1.00 98.69 189 ARG A CA 1
ATOM 1540 C C . ARG A 1 189 ? -10.057 2.616 -1.335 1.00 98.69 189 ARG A C 1
ATOM 1542 O O . ARG A 1 189 ? -11.047 1.883 -1.409 1.00 98.69 18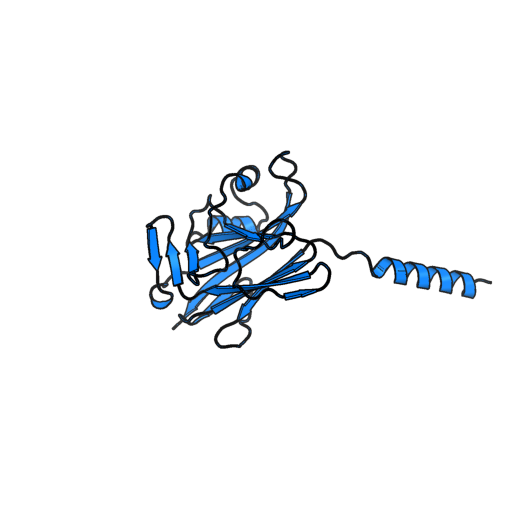9 ARG A O 1
ATOM 1549 N N . LEU A 1 190 ? -9.483 2.962 -0.193 1.00 98.62 190 LEU A N 1
ATOM 1550 C CA . LEU A 1 190 ? -9.993 2.605 1.122 1.00 98.62 190 LEU A CA 1
ATOM 1551 C C . LEU A 1 190 ? -11.097 3.592 1.507 1.00 98.62 190 LEU A C 1
ATOM 1553 O O . LEU A 1 190 ? -10.894 4.806 1.464 1.00 98.62 190 LEU A O 1
ATOM 1557 N N . ILE A 1 191 ? -12.267 3.074 1.861 1.00 98.44 191 ILE A N 1
ATOM 1558 C CA . ILE A 1 191 ? -13.398 3.857 2.362 1.00 98.44 191 ILE A CA 1
ATOM 1559 C C . ILE A 1 191 ? -13.666 3.402 3.790 1.00 98.44 191 ILE A C 1
ATOM 1561 O O . ILE A 1 191 ? -13.863 2.210 4.022 1.00 98.44 191 ILE A O 1
ATOM 1565 N N . PHE A 1 192 ? -13.670 4.356 4.719 1.00 97.88 192 PHE A N 1
ATOM 1566 C CA . PHE A 1 192 ? -13.900 4.104 6.135 1.00 97.88 192 PHE A CA 1
ATOM 1567 C C . PHE A 1 192 ? -15.347 4.430 6.504 1.00 97.88 192 PHE A C 1
ATOM 1569 O O . PHE A 1 192 ? -15.791 5.570 6.366 1.00 97.88 192 PHE A O 1
ATOM 1576 N N . GLU A 1 193 ? -16.074 3.414 6.949 1.00 94.12 193 GLU A N 1
ATOM 1577 C CA . GLU A 1 193 ? -17.488 3.466 7.319 1.00 94.12 193 GLU A CA 1
ATOM 1578 C C . GLU A 1 193 ? -17.639 3.294 8.837 1.00 94.12 193 GLU A C 1
ATOM 1580 O O . GLU A 1 193 ? -16.754 2.743 9.503 1.00 94.12 193 GLU A O 1
ATOM 1585 N N . ASP A 1 194 ? -18.738 3.812 9.380 1.00 84.94 194 ASP A N 1
ATOM 1586 C CA . ASP A 1 194 ? -19.080 3.676 10.801 1.00 84.94 194 ASP A CA 1
ATOM 1587 C C . ASP A 1 194 ? -19.610 2.266 11.133 1.00 84.94 194 ASP A C 1
ATOM 1589 O O . ASP A 1 194 ? -20.291 1.650 10.276 1.00 84.94 194 ASP A O 1
#

pLDDT: mean 90.29, std 12.54, range [44.78, 98.81]